Protein AF-A0A9W7IXK5-F1 (afdb_monomer)

pLDDT: mean 72.73, std 20.03, range [30.44, 93.62]

Nearest PDB structures (foldseek):
  6pvm-assembly1_A  TM=2.080E-01  e=5.755E+00  Mus musculus
  7pqh-assembly1_G  TM=2.005E-01  e=5.140E+00  Saccharomyces cerevisiae

Foldseek 3Di:
DLVVCLVCLVVLVVCVVVDVPSPPNDDPVRSVLSVLVCVLVVLVVVLVCQVVVDPDQDPVSNVVSVVSNVVSLVVQCPDPDPSSVVVSCVVVDCPVVVVVVVVVVVLVVVVCCVPPPPPPPDDDDDDDDDDDDDDDPDDPNVNVVVVVVVVPPPDDDDDQDPVSVVVVPDDDDDCVVVVVVVVVPPVVPPPPDDDDD

Mean predicted aligned err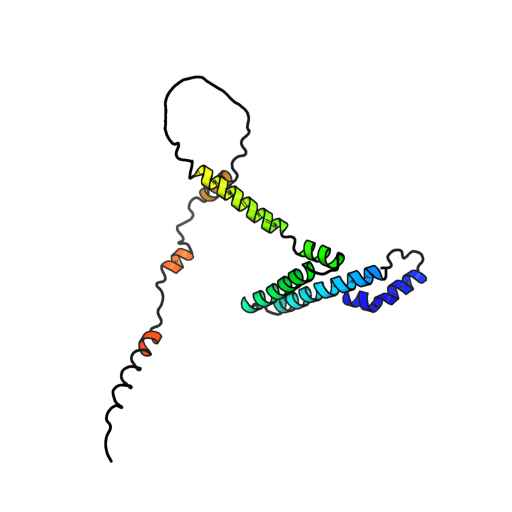or: 19.4 Å

Sequence (197 aa):
MLACSIKFKEVFSRLALEDREYVYCPSLEDWGKIEKLFEILKVFYDTTNVISGSEYPTFNLFLSEIYRIKLLLDTNSKSSDDFVKSMVTSMKERENVHKVRETLYELYDEYVNLYSPPLMEQVGECGTSANICGGGMGSTPGLLEILQAVGSEEMTENKQSEVDLYLEEGCYIPQEMKRKNKKNYEDQSKEIILPAL

Radius of gyration: 34.47 Å; Cα contacts (8 Å, |Δi|>4): 52; chains: 1; bounding box: 67×96×92 Å

Structure (mmCIF, N/CA/C/O backbone):
data_AF-A0A9W7IXK5-F1
#
_entry.id   AF-A0A9W7IXK5-F1
#
loop_
_atom_site.group_PDB
_atom_site.id
_atom_site.type_symbol
_atom_site.label_atom_id
_atom_site.label_alt_id
_atom_site.label_comp_id
_atom_site.label_asym_id
_atom_site.label_entity_id
_atom_site.label_seq_id
_atom_site.pdbx_PDB_ins_code
_atom_site.Cartn_x
_atom_site.Cartn_y
_atom_site.Cartn_z
_atom_site.occupancy
_atom_site.B_iso_or_equiv
_atom_site.auth_seq_id
_atom_site.auth_comp_id
_atom_site.auth_asym_id
_atom_site.auth_atom_id
_atom_site.pdbx_PDB_model_num
ATOM 1 N N . MET A 1 1 ? -3.002 3.017 -14.323 1.00 84.75 1 MET A N 1
ATOM 2 C CA . MET A 1 1 ? -1.797 3.665 -14.890 1.00 84.75 1 MET A CA 1
ATOM 3 C C . MET A 1 1 ? -0.553 2.801 -14.687 1.00 84.75 1 MET A C 1
ATOM 5 O O . MET A 1 1 ? -0.076 2.270 -15.678 1.00 84.75 1 MET A O 1
ATOM 9 N N . LEU A 1 2 ? -0.100 2.553 -13.447 1.00 89.12 2 LEU A N 1
ATOM 10 C CA . LEU A 1 2 ? 1.104 1.743 -13.157 1.00 89.12 2 LEU A CA 1
ATOM 11 C C . LEU A 1 2 ? 1.109 0.352 -13.817 1.00 89.12 2 LEU A C 1
ATOM 13 O O . LEU A 1 2 ? 2.090 -0.017 -14.451 1.00 89.12 2 LEU A O 1
ATOM 17 N N . ALA A 1 3 ? -0.012 -0.375 -13.763 1.00 88.81 3 ALA A N 1
ATOM 18 C CA . ALA A 1 3 ? -0.156 -1.672 -14.434 1.00 88.81 3 ALA A CA 1
ATOM 19 C C . ALA A 1 3 ? 0.135 -1.617 -15.947 1.00 88.81 3 ALA A C 1
ATOM 21 O O . ALA A 1 3 ? 0.664 -2.568 -16.514 1.00 88.81 3 ALA A O 1
ATOM 22 N N . CYS A 1 4 ? -0.227 -0.514 -16.612 1.00 89.19 4 CYS A N 1
ATOM 23 C CA . CYS A 1 4 ? 0.073 -0.313 -18.027 1.00 89.19 4 CYS A CA 1
ATOM 24 C C . CYS A 1 4 ? 1.547 0.049 -18.213 1.00 89.19 4 CYS A C 1
ATOM 26 O O . CYS A 1 4 ? 2.202 -0.537 -19.065 1.00 89.19 4 CYS A O 1
ATOM 28 N N . SER A 1 5 ? 2.083 0.951 -17.387 1.00 88.25 5 SER A N 1
ATOM 29 C CA . SER A 1 5 ? 3.494 1.351 -17.443 1.00 88.25 5 SER A CA 1
ATOM 30 C C . SER A 1 5 ? 4.444 0.156 -17.308 1.00 88.25 5 SER A C 1
ATOM 32 O O . SER A 1 5 ? 5.387 0.053 -18.083 1.00 88.25 5 SER A O 1
ATOM 34 N N . ILE A 1 6 ? 4.149 -0.793 -16.409 1.00 89.31 6 ILE A N 1
ATOM 35 C CA . ILE A 1 6 ? 4.933 -2.030 -16.237 1.00 89.31 6 ILE A CA 1
ATOM 36 C C . ILE A 1 6 ? 4.917 -2.888 -17.516 1.00 89.31 6 ILE A C 1
ATOM 38 O O . ILE A 1 6 ? 5.957 -3.399 -17.929 1.00 89.31 6 ILE A O 1
ATOM 42 N N . LYS A 1 7 ? 3.765 -3.010 -18.198 1.00 89.88 7 LYS A N 1
ATOM 43 C CA . LYS A 1 7 ? 3.654 -3.754 -19.472 1.00 89.88 7 LYS A CA 1
ATOM 44 C C . LYS A 1 7 ? 4.486 -3.134 -20.593 1.00 89.88 7 LYS A C 1
ATOM 46 O O . LYS A 1 7 ? 4.954 -3.853 -21.468 1.00 89.88 7 LYS A O 1
ATOM 51 N N . PHE A 1 8 ? 4.669 -1.818 -20.561 1.00 89.50 8 PHE A N 1
ATOM 52 C CA . PHE A 1 8 ? 5.418 -1.071 -21.569 1.00 89.50 8 PHE A CA 1
ATOM 53 C C . PHE A 1 8 ? 6.851 -0.739 -21.141 1.00 89.50 8 PHE A C 1
ATOM 55 O O . PHE A 1 8 ? 7.473 0.109 -21.772 1.00 89.50 8 PHE A O 1
ATOM 62 N N . LYS A 1 9 ? 7.415 -1.410 -20.124 1.00 89.12 9 LYS A N 1
ATOM 63 C CA . LYS A 1 9 ? 8.775 -1.122 -19.628 1.00 89.12 9 LYS A CA 1
ATOM 64 C C . LYS A 1 9 ? 9.839 -1.071 -20.733 1.00 89.12 9 LYS A C 1
ATOM 66 O O . LYS A 1 9 ? 10.679 -0.179 -20.738 1.00 89.12 9 LYS A O 1
ATOM 71 N N . GLU A 1 10 ? 9.750 -1.967 -21.718 1.00 86.00 10 GLU A N 1
ATOM 72 C CA . GLU A 1 10 ? 10.686 -2.021 -22.850 1.00 86.00 10 GLU A CA 1
ATOM 73 C C . GLU A 1 10 ? 10.577 -0.809 -23.782 1.00 86.00 10 GLU A C 1
ATOM 75 O O . GLU A 1 10 ? 11.561 -0.418 -24.407 1.00 86.00 10 GLU A O 1
ATOM 80 N N . VAL A 1 11 ? 9.394 -0.195 -23.868 1.00 89.50 11 VAL A N 1
ATOM 81 C CA . VAL A 1 11 ? 9.170 0.999 -24.691 1.00 89.50 11 VAL A CA 1
ATOM 82 C C . VAL A 1 11 ? 9.939 2.184 -24.117 1.00 89.50 11 VAL A C 1
ATOM 84 O O . VAL A 1 11 ? 10.546 2.923 -24.883 1.00 89.50 11 VAL A O 1
ATOM 87 N N . PHE A 1 12 ? 10.000 2.322 -22.789 1.00 87.50 12 PHE A N 1
ATOM 88 C CA . PHE A 1 12 ? 10.796 3.370 -22.140 1.00 87.50 12 PHE A CA 1
ATOM 89 C C . PHE A 1 12 ? 12.292 3.214 -22.436 1.00 87.50 12 PHE A C 1
ATOM 91 O O . PHE A 1 12 ? 12.969 4.200 -22.718 1.00 87.50 12 PHE A O 1
ATOM 98 N N . SER A 1 13 ? 12.800 1.978 -22.455 1.00 85.12 13 SER A N 1
ATOM 99 C CA . SER A 1 13 ? 14.198 1.710 -22.814 1.00 85.12 13 SER A CA 1
ATOM 100 C C . SER A 1 13 ? 14.495 2.011 -24.283 1.00 85.12 13 SER A C 1
ATOM 102 O O . SER A 1 13 ? 15.558 2.537 -24.592 1.00 85.12 13 SER A O 1
ATOM 104 N N . ARG A 1 14 ? 13.566 1.701 -25.197 1.00 87.06 14 ARG A N 1
ATOM 105 C CA . ARG A 1 14 ? 13.719 2.038 -26.623 1.00 87.06 14 ARG A CA 1
ATOM 106 C C . ARG A 1 14 ? 13.654 3.542 -26.861 1.00 87.06 14 ARG A C 1
ATOM 108 O O . ARG A 1 14 ? 14.469 4.062 -27.613 1.00 87.06 14 ARG A O 1
ATOM 115 N N . LEU A 1 15 ? 12.749 4.235 -26.172 1.00 87.31 15 LEU A N 1
ATOM 116 C CA . LEU A 1 15 ? 12.635 5.688 -26.242 1.00 87.31 15 LEU A CA 1
ATOM 117 C C . LEU A 1 15 ? 13.936 6.373 -25.805 1.00 87.31 15 LEU A C 1
ATOM 119 O O . LEU A 1 15 ? 14.376 7.300 -26.468 1.00 87.31 15 LEU A O 1
ATOM 123 N N . ALA A 1 16 ? 14.602 5.860 -24.767 1.00 86.06 16 ALA A N 1
ATOM 124 C CA . ALA A 1 16 ? 15.908 6.360 -24.328 1.00 86.06 16 ALA A CA 1
ATOM 125 C C . ALA A 1 16 ? 17.042 6.179 -25.351 1.00 86.06 16 ALA A C 1
ATOM 127 O O . ALA A 1 16 ? 18.058 6.863 -25.264 1.00 86.06 16 ALA A O 1
ATOM 128 N N . LEU A 1 17 ? 16.899 5.249 -26.302 1.00 84.75 17 LEU A N 1
ATOM 129 C CA . LEU A 1 17 ? 17.867 5.064 -27.386 1.00 84.75 17 LEU A CA 1
ATOM 130 C C . LEU A 1 17 ? 17.600 6.006 -28.566 1.00 84.75 17 LEU A C 1
ATOM 132 O O . LEU A 1 17 ? 18.546 6.423 -29.233 1.00 84.75 17 LEU A O 1
ATOM 136 N N . GLU A 1 18 ? 16.330 6.310 -28.842 1.00 87.94 18 GLU A N 1
ATOM 137 C CA . GLU A 1 18 ? 15.922 7.166 -29.963 1.00 87.94 18 GLU A CA 1
ATOM 138 C C . GLU A 1 18 ? 15.985 8.657 -29.616 1.00 87.94 18 GLU A C 1
ATOM 140 O O . GLU A 1 18 ? 16.435 9.462 -30.434 1.00 87.94 18 GLU A O 1
ATOM 145 N N . ASP A 1 19 ? 15.576 9.024 -28.404 1.00 88.31 19 ASP A N 1
ATOM 146 C CA . ASP A 1 19 ? 15.518 10.403 -27.942 1.00 88.31 19 ASP A CA 1
ATOM 147 C C . ASP A 1 19 ? 16.697 10.724 -27.016 1.00 88.31 19 ASP A C 1
ATOM 149 O O . ASP A 1 19 ? 16.792 10.245 -25.884 1.00 88.31 19 ASP A O 1
ATOM 153 N N . ARG A 1 20 ? 17.605 11.577 -27.502 1.00 78.94 20 ARG A N 1
ATOM 154 C CA . ARG A 1 20 ? 18.795 12.009 -26.755 1.00 78.94 20 ARG A CA 1
ATOM 155 C C . ARG A 1 20 ? 18.473 12.961 -25.601 1.00 78.94 20 ARG A C 1
ATOM 157 O O . ARG A 1 20 ? 19.335 13.150 -24.746 1.00 78.94 20 ARG A O 1
ATOM 164 N N . GLU A 1 21 ? 17.282 13.557 -25.569 1.00 88.25 21 GLU A N 1
ATOM 165 C CA . GLU A 1 21 ? 16.835 14.434 -24.479 1.00 88.25 21 GLU A CA 1
ATOM 166 C C . GLU A 1 21 ? 16.073 13.668 -23.383 1.00 88.25 21 GLU A C 1
ATOM 168 O O . GLU A 1 21 ? 15.766 14.225 -22.325 1.00 88.25 21 GLU A O 1
ATOM 173 N N . TYR A 1 22 ? 15.803 12.371 -23.574 1.00 84.00 22 TYR A N 1
ATOM 174 C CA . TYR A 1 22 ? 15.065 11.568 -22.604 1.00 84.00 22 TYR A CA 1
ATOM 175 C C . TYR A 1 22 ? 15.941 11.118 -21.420 1.00 84.00 22 TYR A C 1
ATOM 177 O O . TYR A 1 22 ? 16.548 10.049 -21.418 1.00 84.00 22 TYR A O 1
ATOM 185 N N . VAL A 1 23 ? 15.969 11.936 -20.362 1.00 81.19 23 VAL A N 1
ATOM 186 C CA . VAL A 1 23 ? 16.755 11.684 -19.133 1.00 81.19 23 VAL A CA 1
ATOM 187 C C . VAL A 1 23 ? 16.008 10.816 -18.104 1.00 81.19 23 VAL A C 1
ATOM 189 O O . VAL A 1 23 ? 16.615 10.237 -17.208 1.00 81.19 23 VAL A O 1
ATOM 192 N N . TYR A 1 24 ? 14.685 10.681 -18.222 1.00 81.56 24 TYR A N 1
ATOM 193 C CA . TYR A 1 24 ? 13.832 10.077 -17.188 1.00 81.56 24 TYR A CA 1
ATOM 194 C C . TYR A 1 24 ? 13.610 8.564 -17.343 1.00 81.56 24 TYR A C 1
ATOM 196 O O . TYR A 1 24 ? 12.590 8.049 -16.882 1.00 81.56 24 TYR A O 1
ATOM 204 N N . CYS A 1 25 ? 14.522 7.842 -18.000 1.00 84.62 25 CYS A N 1
ATOM 205 C CA . CYS A 1 25 ? 14.394 6.395 -18.167 1.00 84.62 25 CYS A CA 1
ATOM 206 C C . CYS A 1 25 ? 14.565 5.680 -16.814 1.00 84.62 25 CYS A C 1
ATOM 208 O O . CYS A 1 25 ? 15.655 5.746 -16.240 1.00 84.62 25 CYS A O 1
ATOM 210 N N . PRO A 1 26 ? 13.550 4.952 -16.310 1.00 87.12 26 PRO A N 1
ATOM 211 C CA . PRO A 1 26 ? 13.697 4.199 -15.070 1.00 87.12 26 PRO A CA 1
ATOM 212 C C . PRO A 1 26 ? 14.714 3.066 -15.244 1.00 87.12 26 PRO A C 1
ATO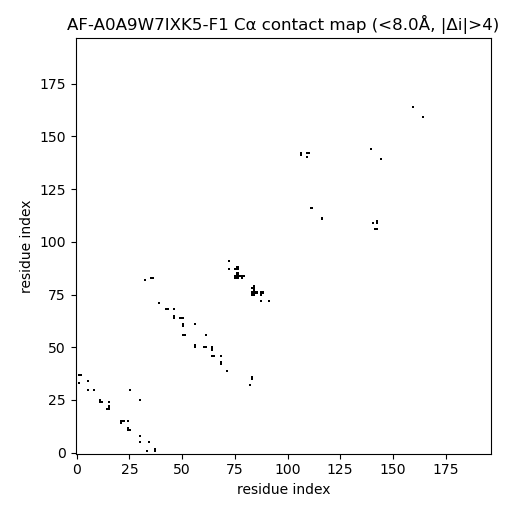M 214 O O . PRO A 1 26 ? 14.723 2.382 -16.275 1.00 87.12 26 PRO A O 1
ATOM 217 N N . SER A 1 27 ? 15.560 2.853 -14.235 1.00 88.94 27 SER A N 1
ATOM 218 C CA . SER A 1 27 ? 16.525 1.753 -14.232 1.00 88.94 27 SER A CA 1
ATOM 219 C C . SER A 1 27 ? 15.844 0.405 -13.960 1.00 88.94 27 SER A C 1
ATOM 221 O O . SER A 1 27 ? 14.698 0.342 -13.511 1.00 88.94 27 SER A O 1
ATOM 223 N N . LEU A 1 28 ? 16.553 -0.706 -14.192 1.00 87.38 28 LEU A N 1
ATOM 224 C CA . LEU A 1 28 ? 16.053 -2.044 -13.843 1.00 87.38 28 LEU A CA 1
ATOM 225 C C . LEU A 1 28 ? 15.697 -2.147 -12.346 1.00 87.38 28 LEU A C 1
ATOM 227 O O . LEU A 1 28 ? 14.711 -2.786 -11.983 1.00 87.38 28 LEU A O 1
ATOM 231 N N . GLU A 1 29 ? 16.484 -1.498 -11.484 1.00 89.56 29 GLU A N 1
ATOM 232 C CA . GLU A 1 29 ? 16.234 -1.461 -10.043 1.00 89.56 29 GLU A CA 1
ATOM 233 C C . GLU A 1 29 ? 14.948 -0.689 -9.719 1.00 89.56 29 GLU A C 1
ATOM 235 O O . GLU A 1 29 ? 14.138 -1.145 -8.909 1.00 89.56 29 GLU A O 1
ATOM 240 N N . ASP A 1 30 ? 14.717 0.438 -10.397 1.00 91.12 30 ASP A N 1
ATOM 241 C CA . ASP A 1 30 ? 13.505 1.242 -10.221 1.00 91.12 30 ASP A CA 1
ATOM 242 C C . ASP A 1 30 ? 12.260 0.488 -10.681 1.00 91.12 30 ASP A C 1
ATOM 244 O O . ASP A 1 30 ? 11.239 0.523 -9.997 1.00 91.12 30 ASP A O 1
ATOM 248 N N . TRP A 1 31 ? 12.342 -0.272 -11.777 1.00 92.56 31 TRP A N 1
ATOM 249 C CA . TRP A 1 31 ? 11.254 -1.163 -12.188 1.00 92.56 31 TRP A CA 1
ATOM 250 C C . TRP A 1 31 ? 10.943 -2.215 -11.121 1.00 92.56 31 TRP A C 1
ATOM 252 O O . TRP A 1 31 ? 9.773 -2.434 -10.815 1.00 92.56 31 TRP A O 1
ATOM 262 N N . GLY A 1 32 ? 11.966 -2.793 -10.48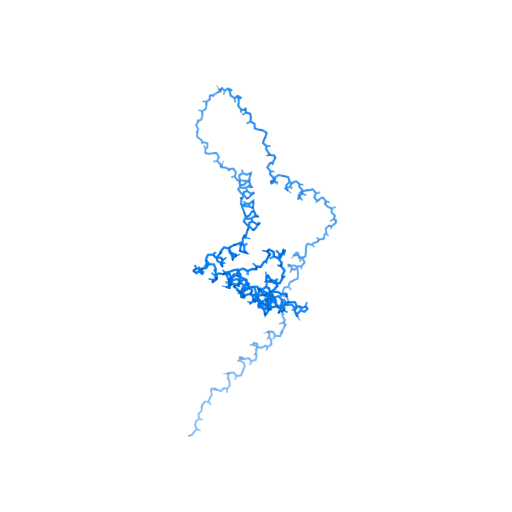5 1.00 91.31 32 GLY A N 1
ATOM 263 C CA . GLY A 1 32 ? 11.778 -3.712 -9.360 1.00 91.31 32 GLY A CA 1
ATOM 264 C C . GLY A 1 32 ? 11.101 -3.055 -8.148 1.00 91.31 32 GLY A C 1
ATOM 265 O O . GLY A 1 32 ? 10.266 -3.680 -7.491 1.00 91.31 32 GLY A O 1
ATOM 266 N N . LYS A 1 33 ? 11.409 -1.784 -7.859 1.00 92.44 33 LYS A N 1
ATOM 267 C CA . LYS A 1 33 ? 10.727 -0.990 -6.818 1.00 92.44 33 LYS A CA 1
ATOM 268 C C . LYS A 1 33 ? 9.271 -0.698 -7.197 1.00 92.44 33 LYS A C 1
ATOM 270 O O . LYS A 1 33 ? 8.377 -0.873 -6.370 1.00 92.44 33 LYS A O 1
ATOM 275 N N . ILE A 1 34 ? 9.020 -0.310 -8.449 1.00 91.88 34 ILE A N 1
ATOM 276 C CA . ILE A 1 34 ? 7.679 -0.029 -8.983 1.00 91.88 34 ILE A CA 1
ATOM 277 C C . ILE A 1 34 ? 6.794 -1.277 -8.933 1.00 91.88 34 ILE A C 1
ATOM 279 O O . ILE A 1 34 ? 5.631 -1.173 -8.550 1.00 91.88 34 ILE A O 1
ATOM 283 N N . GLU A 1 35 ? 7.322 -2.451 -9.279 1.00 92.62 35 GLU A N 1
ATOM 284 C CA . GLU A 1 35 ? 6.585 -3.717 -9.204 1.00 92.62 35 GLU A CA 1
ATOM 285 C C . GLU A 1 35 ? 6.176 -4.041 -7.758 1.00 92.62 35 GLU A C 1
ATOM 287 O O . GLU A 1 35 ? 5.010 -4.335 -7.496 1.00 92.62 35 GLU A O 1
ATOM 292 N N . LYS A 1 36 ? 7.089 -3.888 -6.791 1.00 91.94 36 LYS A N 1
ATOM 293 C CA . LYS A 1 36 ? 6.789 -4.091 -5.360 1.00 91.94 36 LYS A CA 1
ATOM 294 C C . LYS A 1 36 ? 5.748 -3.100 -4.831 1.00 91.94 36 LYS A C 1
ATOM 296 O O . LYS A 1 36 ? 4.832 -3.493 -4.108 1.00 91.94 36 LYS A O 1
ATOM 301 N N . LEU A 1 37 ? 5.859 -1.825 -5.212 1.00 92.50 37 LEU A N 1
ATOM 302 C CA . LEU A 1 37 ? 4.859 -0.798 -4.908 1.00 92.50 37 LEU A CA 1
ATOM 303 C C . LEU A 1 37 ? 3.496 -1.167 -5.506 1.00 92.50 37 LEU A C 1
ATOM 305 O O . LEU A 1 37 ? 2.470 -1.047 -4.835 1.00 92.50 37 LEU A O 1
ATOM 309 N N . PHE A 1 38 ? 3.482 -1.616 -6.761 1.00 93.62 38 PHE A N 1
ATOM 310 C CA . PHE A 1 38 ? 2.263 -1.980 -7.467 1.00 93.62 38 PHE A CA 1
ATOM 311 C C . PHE A 1 38 ? 1.529 -3.136 -6.784 1.00 93.62 38 PHE A C 1
ATOM 313 O O . PHE A 1 38 ? 0.318 -3.038 -6.601 1.00 93.62 38 PHE A O 1
ATOM 320 N N . GLU A 1 39 ? 2.237 -4.180 -6.348 1.00 92.06 39 GLU A N 1
ATOM 3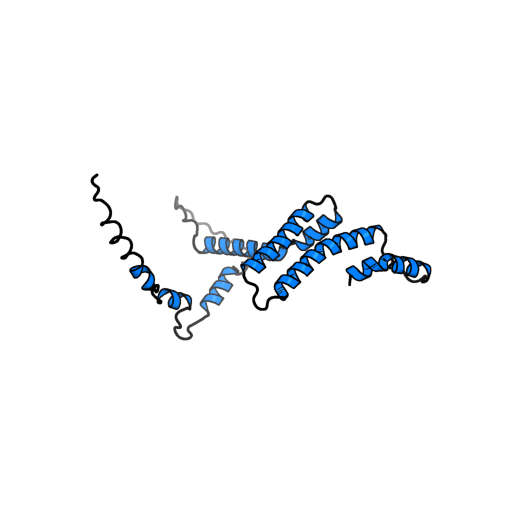21 C CA . GLU A 1 39 ? 1.628 -5.301 -5.619 1.00 92.06 39 GLU A CA 1
ATOM 322 C C . GLU A 1 39 ? 0.951 -4.852 -4.318 1.00 92.06 39 GLU A C 1
ATOM 324 O O . GLU A 1 39 ? -0.170 -5.265 -4.022 1.00 92.06 39 GLU A O 1
ATOM 329 N N . ILE A 1 40 ? 1.579 -3.942 -3.567 1.00 92.31 40 ILE A N 1
ATOM 330 C CA . ILE A 1 40 ? 0.980 -3.399 -2.343 1.00 92.31 40 ILE A CA 1
ATOM 331 C C . ILE A 1 40 ? -0.253 -2.553 -2.678 1.00 92.31 40 ILE A C 1
ATOM 333 O O . ILE A 1 40 ? -1.327 -2.795 -2.127 1.00 92.31 40 ILE A O 1
ATOM 337 N N . LEU A 1 41 ? -0.138 -1.610 -3.620 1.00 92.75 41 LEU A N 1
ATOM 338 C CA . LEU A 1 41 ? -1.247 -0.739 -4.032 1.00 92.75 41 LEU A CA 1
ATOM 339 C C . LEU A 1 41 ? -2.431 -1.505 -4.625 1.00 92.75 41 LEU A C 1
ATOM 341 O O . LEU A 1 41 ? -3.575 -1.082 -4.468 1.00 92.75 41 LEU A O 1
ATOM 345 N N . LYS A 1 42 ? -2.179 -2.634 -5.287 1.00 93.12 42 LYS A N 1
ATOM 346 C CA . LYS A 1 42 ? -3.229 -3.485 -5.846 1.00 93.12 42 LYS A CA 1
ATOM 347 C C . LYS A 1 42 ? -4.185 -3.981 -4.764 1.00 93.12 42 LYS A C 1
ATOM 349 O O . LYS A 1 42 ? -5.393 -3.930 -4.958 1.00 93.12 42 LYS A O 1
ATOM 354 N N . VAL A 1 43 ? -3.671 -4.360 -3.594 1.00 92.50 43 VAL A N 1
ATOM 355 C CA . VAL A 1 43 ? -4.513 -4.790 -2.466 1.00 92.50 43 VAL A CA 1
ATOM 356 C C . VAL A 1 43 ? -5.394 -3.644 -1.962 1.00 92.50 43 VAL A C 1
ATOM 358 O O . VAL A 1 43 ? -6.579 -3.854 -1.707 1.00 92.50 43 VAL A O 1
ATOM 361 N N . PHE A 1 44 ? -4.858 -2.423 -1.873 1.00 91.56 44 PHE A N 1
ATOM 362 C CA . PHE A 1 44 ? -5.657 -1.245 -1.518 1.00 91.56 44 PHE A CA 1
ATOM 363 C C . PHE A 1 44 ? -6.759 -0.974 -2.539 1.00 91.56 44 PHE A C 1
ATOM 365 O O . PHE A 1 44 ? -7.900 -0.724 -2.155 1.00 91.56 44 PHE A O 1
ATOM 372 N N . TYR A 1 45 ? -6.428 -1.034 -3.828 1.00 93.31 45 TYR A N 1
ATOM 373 C CA . TYR A 1 45 ? -7.380 -0.827 -4.914 1.00 93.31 45 TYR A CA 1
ATOM 374 C C . TYR A 1 45 ? -8.509 -1.862 -4.886 1.00 93.31 45 TYR A C 1
ATOM 376 O O . TYR A 1 45 ? -9.680 -1.489 -4.901 1.00 93.31 45 TYR A O 1
ATOM 384 N N . ASP A 1 46 ? -8.168 -3.144 -4.760 1.00 92.62 46 ASP A N 1
ATOM 385 C CA . ASP A 1 46 ? -9.141 -4.234 -4.683 1.00 92.62 46 ASP A CA 1
ATOM 386 C C . ASP A 1 46 ? -10.075 -4.058 -3.479 1.00 92.62 46 ASP A C 1
ATOM 388 O O . ASP A 1 46 ? -11.291 -4.137 -3.624 1.00 92.62 46 ASP A O 1
ATOM 392 N N . THR A 1 47 ? -9.528 -3.742 -2.301 1.00 91.00 47 THR A N 1
ATOM 393 C CA . THR A 1 47 ? -10.344 -3.479 -1.106 1.00 91.00 47 THR A CA 1
ATOM 394 C C . THR A 1 47 ? -11.233 -2.252 -1.293 1.00 91.00 47 THR A C 1
ATOM 396 O O . THR A 1 47 ? -12.412 -2.278 -0.947 1.00 91.00 47 THR A O 1
ATOM 399 N N . THR A 1 48 ? -10.697 -1.181 -1.877 1.00 91.12 48 THR A N 1
ATOM 400 C CA . THR A 1 48 ? -11.463 0.046 -2.111 1.00 91.12 48 THR A CA 1
A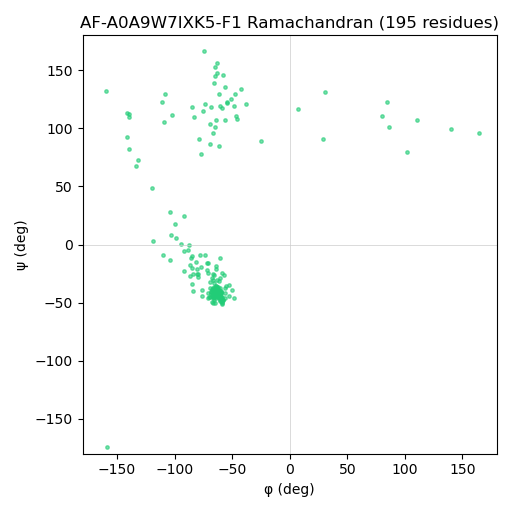TOM 401 C C . THR A 1 48 ? -12.625 -0.220 -3.056 1.00 91.12 48 THR A C 1
ATOM 403 O O . THR A 1 48 ? -13.719 0.249 -2.783 1.00 91.12 48 THR A O 1
ATOM 406 N N . ASN A 1 49 ? -12.421 -1.014 -4.110 1.00 91.25 49 ASN A N 1
ATOM 407 C CA . ASN A 1 49 ? -13.482 -1.425 -5.029 1.00 91.25 49 ASN A CA 1
ATOM 408 C C . ASN A 1 49 ? -14.555 -2.285 -4.355 1.00 91.25 49 ASN A C 1
ATOM 410 O O . ASN A 1 49 ? -15.732 -2.150 -4.676 1.00 91.25 49 ASN A O 1
ATOM 414 N N . VAL A 1 50 ? -14.172 -3.167 -3.426 1.00 89.44 50 VAL A N 1
ATOM 415 C CA . VAL A 1 50 ? -15.136 -3.961 -2.646 1.00 89.44 50 VAL A CA 1
ATOM 416 C C . VAL A 1 50 ? -15.985 -3.052 -1.758 1.00 89.44 50 VAL A C 1
ATOM 418 O O . VAL A 1 50 ? -17.202 -3.211 -1.702 1.00 89.44 50 VAL A O 1
ATOM 421 N N . ILE A 1 51 ? -15.360 -2.078 -1.093 1.00 87.50 51 ILE A N 1
ATOM 422 C CA . ILE A 1 51 ? -16.061 -1.126 -0.226 1.00 87.50 51 ILE A CA 1
ATOM 423 C C . ILE A 1 51 ? -16.940 -0.180 -1.058 1.00 87.50 51 ILE A C 1
ATOM 425 O O . ILE A 1 51 ? -18.092 0.041 -0.705 1.00 87.50 51 ILE A O 1
ATOM 429 N N . SER A 1 52 ? -16.428 0.357 -2.167 1.00 87.44 52 SER A N 1
ATOM 430 C CA . SER A 1 52 ? -17.137 1.322 -3.018 1.00 87.44 52 SER A CA 1
ATOM 431 C C . SER A 1 52 ? -18.199 0.691 -3.918 1.00 87.44 52 SER A C 1
ATOM 433 O O . SER A 1 52 ? -19.090 1.390 -4.391 1.00 87.44 52 SER A O 1
ATOM 435 N N . GLY A 1 53 ? -18.128 -0.622 -4.147 1.00 85.81 53 GLY A N 1
ATOM 436 C CA . GLY A 1 53 ? -19.132 -1.377 -4.893 1.00 85.81 53 GLY A CA 1
ATOM 437 C C . GLY A 1 53 ? -20.436 -1.609 -4.126 1.00 85.81 53 GLY A C 1
ATOM 438 O O . GLY A 1 53 ? -21.399 -2.090 -4.719 1.00 85.81 53 GLY A O 1
ATOM 439 N N . SER A 1 54 ? -20.483 -1.280 -2.831 1.00 78.62 54 SER A N 1
ATOM 440 C CA . SER A 1 54 ? -21.699 -1.344 -2.024 1.00 78.62 54 SER A CA 1
ATOM 441 C C . SER A 1 54 ? -22.203 0.058 -1.698 1.00 78.62 54 SER A C 1
ATOM 443 O O . SER A 1 54 ? -21.464 0.882 -1.168 1.00 78.62 54 SER A O 1
ATOM 445 N N . GLU A 1 55 ? -23.488 0.304 -1.949 1.00 77.31 55 GLU A N 1
ATOM 446 C CA . GLU A 1 55 ? -24.172 1.529 -1.512 1.00 77.31 55 GLU A CA 1
ATOM 447 C C . GLU A 1 55 ? -24.280 1.595 0.025 1.00 77.31 55 GLU A C 1
ATOM 449 O O . GLU A 1 55 ? -24.287 2.674 0.611 1.00 77.31 55 GLU A O 1
ATOM 454 N N . TYR A 1 56 ? -24.269 0.426 0.683 1.00 73.12 56 TYR A N 1
ATOM 455 C CA . TYR A 1 56 ? -24.283 0.270 2.138 1.00 73.12 56 TYR A CA 1
ATOM 456 C C . TYR A 1 56 ? -23.343 -0.869 2.558 1.00 73.12 56 TYR A C 1
ATOM 458 O O . TYR A 1 56 ? -23.778 -2.013 2.742 1.00 73.12 56 TYR A O 1
ATOM 466 N N . PRO A 1 57 ? -22.026 -0.626 2.681 1.00 71.19 57 PRO A N 1
ATOM 467 C CA . PRO A 1 57 ? -21.106 -1.628 3.201 1.00 71.19 57 PRO A CA 1
ATOM 468 C C . PRO A 1 57 ? -21.550 -2.009 4.615 1.00 71.19 57 PRO A C 1
ATOM 470 O O . PRO A 1 57 ? -21.581 -1.171 5.515 1.00 71.19 57 PRO A O 1
ATOM 473 N N . THR A 1 58 ? -21.917 -3.272 4.832 1.00 80.88 58 THR A N 1
ATOM 474 C CA . THR A 1 58 ? -22.177 -3.732 6.200 1.00 80.88 58 THR A CA 1
ATOM 475 C C . THR A 1 58 ? -20.875 -3.668 6.992 1.00 80.88 58 THR A C 1
ATOM 477 O O . THR A 1 58 ? -19.794 -3.922 6.454 1.00 80.88 58 THR A O 1
ATOM 480 N N . PHE A 1 59 ? -20.958 -3.349 8.283 1.00 84.94 59 PHE A N 1
ATOM 481 C CA . PHE A 1 59 ? -19.780 -3.245 9.148 1.00 84.94 59 PHE A CA 1
ATOM 482 C C . PHE A 1 59 ? -18.892 -4.503 9.090 1.00 84.94 59 PHE A C 1
ATOM 484 O O . PHE A 1 59 ? -17.669 -4.400 9.073 1.00 84.94 59 PHE A O 1
ATOM 491 N N . ASN A 1 60 ? -19.505 -5.683 8.944 1.00 85.00 60 ASN A N 1
ATOM 492 C CA . ASN A 1 60 ? -18.807 -6.959 8.772 1.00 85.00 60 ASN A CA 1
ATOM 493 C C . ASN A 1 60 ? -17.897 -6.987 7.529 1.00 85.00 60 ASN A C 1
ATOM 495 O O . ASN A 1 60 ? -16.774 -7.477 7.621 1.00 85.00 60 ASN A O 1
ATOM 499 N N . LEU A 1 61 ? -18.356 -6.440 6.396 1.00 86.12 61 LEU A N 1
ATOM 500 C CA . LEU A 1 61 ? -17.572 -6.336 5.160 1.00 86.12 61 LEU A CA 1
ATOM 501 C C . LEU A 1 61 ? -16.436 -5.318 5.309 1.00 86.12 61 LEU A C 1
ATOM 503 O O . LEU A 1 61 ? -15.295 -5.582 4.936 1.00 86.12 61 LEU A O 1
ATOM 507 N N . PHE A 1 62 ? -16.742 -4.152 5.880 1.00 86.62 62 PHE A N 1
ATOM 508 C CA . PHE A 1 62 ? -15.749 -3.099 6.065 1.00 86.62 62 PHE A CA 1
ATOM 509 C C . PHE A 1 62 ? -14.611 -3.562 6.982 1.00 86.62 62 PHE A C 1
ATOM 511 O O . PHE A 1 62 ? -13.437 -3.395 6.656 1.00 86.62 62 PHE A O 1
ATOM 518 N N . LEU A 1 63 ? -14.945 -4.208 8.103 1.00 88.44 63 LEU A N 1
ATOM 519 C CA . LEU A 1 63 ? -13.950 -4.728 9.034 1.00 88.44 63 LEU A CA 1
ATOM 520 C C . LEU A 1 63 ? -13.041 -5.779 8.397 1.00 88.44 63 LEU A C 1
ATOM 522 O O . LEU A 1 63 ? -11.826 -5.705 8.591 1.00 88.44 63 LEU A O 1
ATOM 526 N N . SER A 1 64 ? -13.590 -6.742 7.646 1.00 89.88 64 SER A N 1
ATOM 527 C CA . SER A 1 64 ? -12.770 -7.776 7.001 1.00 89.88 64 SER A CA 1
ATOM 528 C C . SER A 1 64 ? -11.791 -7.175 5.994 1.00 89.88 64 SER A C 1
ATOM 530 O O . SER A 1 64 ? -10.621 -7.556 5.954 1.00 89.88 64 SER A O 1
ATOM 532 N N . GLU A 1 65 ? -12.246 -6.184 5.231 1.00 91.50 65 GLU A N 1
ATOM 533 C CA . GLU A 1 65 ? -11.447 -5.507 4.216 1.00 91.50 65 GLU A CA 1
ATOM 534 C C . GLU A 1 65 ? -10.349 -4.610 4.808 1.00 91.50 65 GLU A C 1
ATOM 536 O O . GLU A 1 65 ? -9.182 -4.691 4.414 1.00 91.50 65 GLU A O 1
ATOM 541 N N . ILE A 1 66 ? -10.671 -3.801 5.820 1.00 89.88 66 ILE A N 1
ATOM 542 C CA . ILE A 1 66 ? -9.669 -2.987 6.521 1.00 89.88 66 ILE A CA 1
ATOM 543 C C . ILE A 1 66 ? -8.655 -3.875 7.245 1.00 89.88 66 ILE A C 1
ATOM 545 O O . ILE A 1 66 ? -7.456 -3.577 7.252 1.00 89.88 66 ILE A O 1
ATOM 549 N N . TYR A 1 67 ? -9.098 -4.996 7.818 1.00 90.62 67 TYR A N 1
ATOM 550 C CA . TYR A 1 67 ? -8.190 -5.956 8.434 1.00 90.62 67 TYR A CA 1
ATOM 551 C C . TYR A 1 67 ? -7.228 -6.571 7.411 1.00 90.62 67 TYR A C 1
ATOM 553 O O . TYR A 1 67 ? -6.048 -6.744 7.720 1.00 90.62 67 TYR A O 1
ATOM 561 N N . ARG A 1 68 ? -7.682 -6.831 6.178 1.00 92.75 68 ARG A N 1
ATOM 562 C CA . ARG A 1 68 ? -6.826 -7.302 5.077 1.00 92.75 68 ARG A CA 1
ATOM 563 C C . ARG A 1 68 ? -5.696 -6.318 4.777 1.00 92.75 68 ARG A C 1
ATOM 565 O O . ARG A 1 68 ? -4.535 -6.723 4.723 1.00 92.75 68 ARG A O 1
ATOM 572 N N . ILE A 1 69 ? -6.013 -5.027 4.658 1.00 92.25 69 ILE A N 1
ATOM 573 C CA . ILE A 1 69 ? -5.014 -3.961 4.470 1.00 92.25 69 ILE A CA 1
ATOM 574 C C . ILE A 1 69 ? -4.053 -3.902 5.661 1.00 92.25 69 ILE A C 1
ATOM 576 O O . ILE A 1 69 ? -2.834 -3.854 5.488 1.00 92.25 69 ILE A O 1
ATOM 580 N N . LYS A 1 70 ? -4.587 -3.938 6.885 1.00 91.62 70 LYS A N 1
ATOM 581 C CA . LYS A 1 70 ? -3.774 -3.916 8.104 1.00 91.62 70 LYS A CA 1
ATOM 582 C C . LYS A 1 70 ? -2.779 -5.081 8.128 1.00 91.62 70 LYS A C 1
ATOM 584 O O . LYS A 1 70 ? -1.592 -4.860 8.356 1.00 91.62 70 LYS A O 1
ATOM 589 N N . LEU A 1 71 ? -3.240 -6.300 7.843 1.00 91.75 71 LEU A N 1
ATOM 590 C CA . LEU A 1 71 ? -2.405 -7.500 7.811 1.00 91.75 71 LEU A CA 1
ATOM 591 C C . LEU A 1 71 ? -1.318 -7.410 6.733 1.00 91.75 71 LEU A C 1
ATOM 593 O O . LEU A 1 71 ? -0.171 -7.786 6.984 1.00 91.75 71 LEU A O 1
ATOM 597 N N . LEU A 1 72 ? -1.653 -6.873 5.556 1.00 93.12 72 LEU A N 1
ATOM 598 C CA . LEU A 1 72 ? -0.692 -6.625 4.484 1.00 93.12 72 LEU A CA 1
ATOM 599 C C . LEU A 1 72 ? 0.427 -5.685 4.949 1.00 93.12 72 LEU A C 1
ATOM 601 O O . LEU A 1 72 ? 1.605 -6.004 4.784 1.00 93.12 72 LEU A O 1
ATOM 605 N N . LEU A 1 73 ? 0.078 -4.546 5.550 1.00 91.50 73 LEU A N 1
ATOM 606 C CA . LEU A 1 73 ? 1.057 -3.574 6.043 1.00 91.50 73 LEU A CA 1
ATOM 607 C C . LEU A 1 73 ? 1.876 -4.131 7.218 1.00 91.50 73 LEU A C 1
ATOM 609 O O . LEU A 1 73 ? 3.073 -3.878 7.322 1.00 91.50 73 LEU A O 1
ATOM 613 N N . ASP A 1 74 ? 1.268 -4.910 8.111 1.00 91.12 74 ASP A N 1
ATOM 614 C CA . ASP A 1 74 ? 1.975 -5.589 9.205 1.00 91.12 74 ASP A CA 1
ATOM 615 C C . ASP A 1 74 ? 2.992 -6.607 8.680 1.00 91.12 74 ASP A C 1
ATOM 617 O O . ASP A 1 74 ? 4.135 -6.635 9.142 1.00 91.12 74 ASP A O 1
ATOM 621 N N . THR A 1 75 ? 2.619 -7.378 7.663 1.00 91.50 75 THR A N 1
ATOM 622 C CA . THR A 1 75 ? 3.501 -8.371 7.040 1.00 91.50 75 THR A CA 1
ATOM 623 C C . THR A 1 75 ? 4.660 -7.698 6.307 1.00 91.50 75 THR A C 1
ATOM 625 O O . THR A 1 75 ? 5.821 -8.021 6.551 1.00 91.50 75 THR A O 1
ATOM 628 N N . ASN A 1 76 ? 4.373 -6.700 5.468 1.00 90.12 76 ASN A N 1
ATOM 629 C CA . ASN A 1 76 ? 5.401 -6.020 4.681 1.00 90.12 76 ASN A CA 1
ATOM 630 C C . ASN A 1 76 ? 6.318 -5.121 5.528 1.00 90.12 76 ASN A C 1
ATOM 632 O O . ASN A 1 76 ? 7.482 -4.940 5.174 1.00 90.12 76 ASN A O 1
ATOM 636 N N . SER A 1 77 ? 5.858 -4.639 6.690 1.00 88.31 77 SER A N 1
ATOM 637 C CA . SER A 1 77 ? 6.725 -3.923 7.641 1.00 88.31 77 SER A CA 1
ATOM 638 C C . SER A 1 77 ? 7.845 -4.791 8.230 1.00 88.31 77 SER A C 1
ATOM 640 O O . SER A 1 77 ? 8.831 -4.262 8.729 1.00 88.31 77 SER A O 1
ATOM 642 N N . LYS A 1 78 ? 7.719 -6.121 8.143 1.00 88.94 78 LYS A N 1
ATOM 643 C CA . LYS A 1 78 ? 8.738 -7.094 8.567 1.00 88.94 78 LYS A CA 1
ATOM 644 C C . LYS A 1 78 ? 9.514 -7.689 7.387 1.00 88.94 78 LYS A C 1
ATOM 646 O O . LYS A 1 78 ? 10.251 -8.655 7.574 1.00 88.94 78 LYS A O 1
ATOM 651 N N . SER A 1 79 ? 9.319 -7.170 6.174 1.00 88.44 79 SER A N 1
ATOM 652 C CA . SER A 1 79 ? 10.010 -7.675 4.986 1.00 88.44 79 SER A CA 1
ATOM 653 C C . SER A 1 79 ? 11.522 -7.438 5.082 1.00 88.44 79 SER A C 1
ATOM 655 O O . SER A 1 79 ? 11.984 -6.514 5.745 1.00 88.44 79 SER A O 1
ATOM 657 N N . SER A 1 80 ? 12.325 -8.277 4.426 1.00 89.88 80 SER A N 1
ATOM 658 C CA . SER A 1 80 ? 13.781 -8.083 4.359 1.00 89.88 80 SER A CA 1
ATOM 659 C C . SER A 1 80 ? 14.184 -6.899 3.474 1.00 89.88 80 SER A C 1
ATOM 661 O O . SER A 1 80 ? 15.319 -6.445 3.541 1.00 89.88 80 SER A O 1
ATOM 663 N N . ASP A 1 81 ? 13.265 -6.410 2.645 1.00 91.31 81 ASP A N 1
ATOM 664 C CA . ASP A 1 81 ? 13.495 -5.356 1.668 1.00 91.31 81 ASP A CA 1
ATOM 665 C C . ASP A 1 81 ? 13.355 -3.965 2.304 1.00 91.31 81 ASP A C 1
ATOM 667 O O . ASP A 1 81 ? 12.288 -3.593 2.798 1.00 91.31 81 ASP A O 1
ATOM 671 N N . ASP A 1 82 ? 14.439 -3.189 2.293 1.00 92.44 82 ASP A N 1
ATOM 672 C CA . ASP A 1 82 ? 14.481 -1.846 2.880 1.00 92.44 82 ASP A CA 1
ATOM 673 C C . ASP A 1 82 ? 13.545 -0.852 2.188 1.00 92.44 82 ASP A C 1
ATOM 675 O O . ASP A 1 82 ? 12.922 -0.032 2.866 1.00 92.44 82 ASP A O 1
ATOM 679 N N . PHE A 1 83 ? 13.375 -0.956 0.868 1.00 92.62 83 PHE A N 1
ATOM 680 C CA . PHE A 1 83 ? 12.452 -0.103 0.125 1.00 92.62 83 PHE A CA 1
ATOM 681 C C . PHE A 1 83 ? 11.005 -0.391 0.535 1.00 92.62 83 PHE A C 1
ATOM 683 O O . PHE A 1 83 ? 10.261 0.533 0.869 1.00 92.62 83 PHE A O 1
ATOM 690 N N . VAL A 1 84 ? 10.616 -1.671 0.584 1.00 92.50 84 VAL A N 1
ATOM 691 C CA . VAL A 1 84 ? 9.261 -2.062 1.008 1.00 92.50 84 VAL A CA 1
ATOM 692 C C . VAL A 1 84 ? 9.004 -1.664 2.460 1.00 92.50 84 VAL A C 1
ATOM 694 O O . VAL A 1 84 ? 7.952 -1.094 2.756 1.00 92.50 84 VAL A O 1
ATOM 697 N N . LYS A 1 85 ? 9.962 -1.904 3.364 1.00 92.19 85 LYS A N 1
ATOM 698 C CA . LYS A 1 85 ? 9.855 -1.488 4.769 1.00 92.19 85 LYS A CA 1
ATOM 699 C C . LYS A 1 85 ? 9.670 0.018 4.909 1.00 92.19 85 LYS A C 1
ATOM 701 O O . LYS A 1 85 ? 8.761 0.438 5.623 1.00 92.19 85 LYS A O 1
ATOM 706 N N . SER A 1 86 ? 10.506 0.819 4.247 1.00 91.50 86 SER A N 1
ATOM 707 C CA . SER A 1 86 ? 10.428 2.283 4.301 1.00 91.50 86 SER A CA 1
ATOM 708 C C . SER A 1 86 ? 9.066 2.772 3.811 1.00 91.50 86 SER A C 1
ATOM 710 O O . SER A 1 86 ? 8.359 3.459 4.546 1.00 91.50 86 SER A O 1
ATOM 712 N N . MET A 1 87 ? 8.641 2.307 2.637 1.00 91.81 87 MET A N 1
ATOM 713 C CA . MET A 1 87 ? 7.360 2.670 2.038 1.00 91.81 87 MET A CA 1
ATOM 714 C C . MET A 1 87 ? 6.169 2.327 2.941 1.00 91.81 87 MET A C 1
ATOM 716 O O . MET A 1 87 ? 5.291 3.157 3.174 1.00 91.81 87 MET A O 1
ATOM 720 N N . VAL A 1 88 ? 6.141 1.110 3.485 1.00 91.12 88 VAL A N 1
ATOM 721 C CA . VAL A 1 88 ? 5.055 0.647 4.358 1.00 91.12 88 VAL A CA 1
ATOM 722 C C . VAL A 1 88 ? 5.056 1.364 5.703 1.00 91.12 88 VAL A C 1
ATOM 724 O O . VAL A 1 88 ? 3.990 1.593 6.270 1.00 91.12 88 VAL A O 1
ATOM 727 N N . THR A 1 89 ? 6.228 1.743 6.210 1.00 88.31 89 THR A N 1
ATOM 728 C CA . THR A 1 89 ? 6.345 2.525 7.447 1.00 88.31 89 THR A CA 1
ATOM 729 C C . THR A 1 89 ? 5.757 3.919 7.257 1.00 88.31 89 THR A C 1
ATOM 731 O O . THR A 1 89 ? 4.933 4.325 8.071 1.00 88.31 89 THR A O 1
ATOM 734 N N . SER A 1 90 ? 6.069 4.594 6.146 1.00 86.12 90 SER A N 1
ATOM 735 C CA . SER A 1 90 ? 5.452 5.881 5.797 1.00 86.12 90 SER A CA 1
ATOM 736 C C . SER A 1 90 ? 3.937 5.763 5.607 1.00 86.12 90 SER A C 1
ATOM 738 O O . SER A 1 90 ? 3.184 6.602 6.083 1.00 86.12 90 SER A O 1
ATOM 740 N N . MET A 1 91 ? 3.449 4.680 4.989 1.00 85.56 91 MET A N 1
ATOM 741 C CA . MET A 1 91 ? 2.002 4.428 4.864 1.00 85.56 91 MET A CA 1
ATOM 742 C C . MET A 1 91 ? 1.306 4.162 6.208 1.00 85.56 91 MET A C 1
ATOM 744 O O . MET A 1 91 ? 0.100 4.362 6.337 1.00 85.56 91 MET A O 1
ATOM 748 N N . LYS A 1 92 ? 2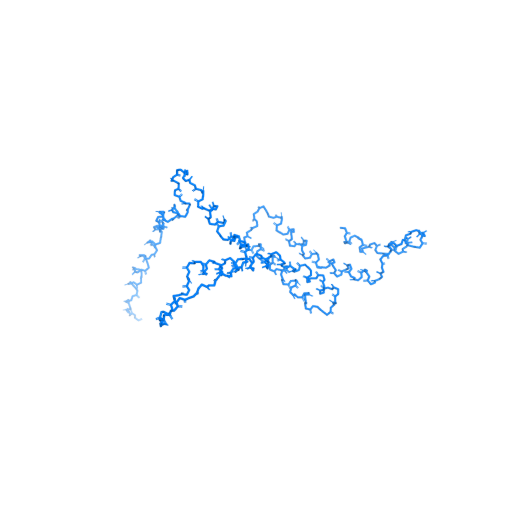.048 3.668 7.202 1.00 83.44 92 LYS A N 1
ATOM 749 C CA . LYS A 1 92 ? 1.555 3.389 8.554 1.00 83.44 92 LYS A CA 1
ATOM 750 C C . LYS A 1 92 ? 1.661 4.580 9.491 1.00 83.44 92 LYS A C 1
ATOM 752 O O . LYS A 1 92 ? 1.240 4.446 10.639 1.00 83.44 92 LYS A O 1
ATOM 757 N N . GLU A 1 93 ? 2.251 5.686 9.062 1.00 75.19 93 GLU A N 1
ATOM 758 C CA . GLU A 1 93 ? 2.549 6.802 9.941 1.00 75.19 93 GLU A CA 1
ATOM 759 C C . GLU A 1 93 ? 1.260 7.365 10.557 1.00 75.19 93 GLU A C 1
ATOM 761 O O . GLU A 1 93 ? 0.318 7.770 9.879 1.00 75.19 93 GLU A O 1
ATOM 766 N N . ARG A 1 94 ? 1.192 7.307 11.889 1.00 71.69 94 ARG A N 1
ATOM 767 C CA . ARG A 1 94 ? 0.012 7.652 12.697 1.00 71.69 94 ARG A CA 1
ATOM 768 C C . ARG A 1 94 ? 0.173 9.001 13.375 1.00 71.69 94 ARG A C 1
ATOM 770 O O . ARG A 1 94 ? -0.391 9.201 14.446 1.00 71.69 94 ARG A O 1
ATOM 777 N N . GLU A 1 95 ? 0.948 9.902 12.783 1.00 72.31 95 GLU A N 1
ATOM 778 C CA . GLU A 1 95 ? 1.357 11.157 13.416 1.00 72.31 95 GLU A CA 1
ATOM 779 C C . GLU A 1 95 ? 0.162 11.901 14.033 1.00 72.31 95 GLU A C 1
ATOM 781 O O . GLU A 1 95 ? 0.189 12.249 15.210 1.00 72.31 95 GLU A O 1
ATOM 786 N N . ASN A 1 96 ? -0.947 12.022 13.299 1.00 75.06 96 ASN A N 1
ATOM 787 C CA . ASN A 1 96 ? -2.154 12.686 13.797 1.00 75.06 96 ASN A CA 1
ATOM 788 C C . ASN A 1 96 ? -2.856 11.910 14.921 1.00 75.06 96 ASN A C 1
ATOM 790 O O . ASN A 1 96 ? -3.283 12.509 15.901 1.00 75.06 96 ASN A O 1
ATOM 794 N N . VAL A 1 97 ? -2.944 10.579 14.825 1.00 81.00 97 VAL A N 1
ATOM 795 C CA . VAL A 1 97 ? -3.548 9.741 15.881 1.00 81.00 97 VAL A CA 1
ATOM 796 C C . VAL A 1 97 ? -2.717 9.812 17.161 1.00 81.00 97 VAL A C 1
ATOM 798 O O . VAL A 1 97 ? -3.271 9.854 18.254 1.00 81.00 97 VAL A O 1
ATOM 801 N N . HIS A 1 98 ? -1.390 9.845 17.028 1.00 82.00 98 HIS A N 1
ATOM 802 C CA . HIS A 1 98 ? -0.481 10.025 18.149 1.00 82.00 98 HIS A CA 1
ATOM 803 C C . HIS A 1 98 ? -0.669 11.408 18.773 1.00 82.00 98 HIS A C 1
ATOM 805 O O . HIS A 1 98 ? -0.906 11.489 19.968 1.00 82.00 98 HIS A O 1
ATOM 811 N N . LYS A 1 99 ? -0.656 12.483 17.975 1.00 84.75 99 LYS A N 1
ATOM 812 C CA . LYS A 1 99 ? -0.873 13.858 18.457 1.00 84.75 99 LYS A CA 1
ATOM 813 C C . LYS A 1 99 ? -2.195 14.011 19.209 1.00 84.75 99 LYS A C 1
ATOM 815 O O . LYS A 1 99 ? -2.206 14.557 20.305 1.00 84.75 99 LYS A O 1
ATOM 820 N N . VAL A 1 100 ? -3.292 13.482 18.664 1.00 85.31 100 VAL A N 1
ATOM 821 C CA . VAL A 1 100 ? -4.603 13.502 19.337 1.00 85.31 100 VAL A CA 1
ATOM 822 C C . VAL A 1 100 ? -4.553 12.735 20.658 1.00 85.31 100 VAL A C 1
ATOM 824 O O . VAL A 1 100 ? -5.066 13.206 21.664 1.00 85.31 100 VAL A O 1
ATOM 827 N N . ARG A 1 101 ? -3.915 11.561 20.682 1.00 89.81 101 ARG A N 1
ATOM 828 C CA . ARG A 1 101 ? -3.801 10.769 21.908 1.00 89.81 101 ARG A CA 1
ATOM 829 C C . ARG A 1 101 ? -2.967 11.473 22.983 1.00 89.81 101 ARG A C 1
ATOM 831 O O . ARG A 1 101 ? -3.394 11.500 24.128 1.00 89.81 101 ARG A O 1
ATOM 838 N N . GLU A 1 102 ? -1.808 12.025 22.629 1.00 89.06 102 GLU A N 1
ATOM 839 C CA . GLU A 1 102 ? -0.940 12.710 23.597 1.00 89.06 102 GLU A CA 1
ATOM 840 C C . GLU A 1 102 ? -1.597 13.984 24.133 1.00 89.06 102 GLU A C 1
ATOM 842 O O . GLU A 1 102 ? -1.656 14.161 25.341 1.00 89.06 102 GLU A O 1
ATOM 847 N N . THR A 1 103 ? -2.194 14.809 23.266 1.00 89.94 103 THR A N 1
ATOM 848 C CA . THR A 1 103 ? -2.923 16.016 23.703 1.00 89.94 103 THR A CA 1
ATOM 849 C C . THR A 1 103 ? -4.101 15.689 24.623 1.00 89.94 103 THR A C 1
ATOM 851 O O . THR A 1 103 ? -4.333 16.404 25.590 1.00 89.94 103 THR A O 1
ATOM 854 N N . LEU A 1 104 ? -4.826 14.588 24.381 1.00 91.75 104 LEU A N 1
ATOM 855 C CA . LEU A 1 104 ? -5.881 14.125 25.291 1.00 91.75 104 LEU A CA 1
ATOM 856 C C . LEU A 1 104 ? -5.336 13.725 26.667 1.00 91.75 104 LEU A C 1
ATOM 858 O O . LEU A 1 104 ? -5.980 14.016 27.672 1.00 91.75 104 LEU A O 1
ATOM 862 N N . TYR A 1 105 ? -4.176 13.065 26.721 1.00 91.50 105 TYR A N 1
ATOM 863 C CA . TYR A 1 105 ? -3.540 12.728 27.995 1.00 91.50 105 TYR A CA 1
ATOM 864 C C . TYR A 1 105 ? -3.034 13.972 28.727 1.00 91.50 105 TYR A C 1
ATOM 866 O O . TYR A 1 105 ? -3.295 14.104 29.917 1.00 91.50 105 TYR A O 1
ATOM 874 N N . GLU A 1 106 ? -2.409 14.914 28.018 1.00 92.00 106 GLU A N 1
ATOM 875 C CA . GLU A 1 106 ? -1.981 16.198 28.589 1.00 92.00 106 GLU A CA 1
ATOM 876 C C . GLU A 1 106 ? -3.170 16.984 29.170 1.00 92.00 106 GLU A C 1
ATOM 878 O O . GLU A 1 106 ? -3.105 17.453 30.306 1.00 92.00 106 GLU A O 1
ATOM 883 N N . LEU A 1 107 ? -4.291 17.057 28.442 1.00 89.50 107 LEU A N 1
ATOM 884 C CA . LEU A 1 107 ? -5.521 17.696 28.924 1.00 89.50 107 LEU A CA 1
ATOM 885 C C . LEU A 1 107 ? -6.120 16.971 30.137 1.00 89.50 107 LEU A C 1
ATOM 887 O O . LEU A 1 107 ? -6.637 17.613 31.050 1.00 89.50 107 LEU A O 1
ATOM 891 N N . TYR A 1 108 ? -6.067 15.638 30.172 1.00 87.56 108 TYR A N 1
ATOM 892 C CA . TYR A 1 108 ? -6.557 14.872 31.317 1.00 87.56 108 TYR A CA 1
ATOM 893 C C . TYR A 1 108 ? -5.706 15.111 32.569 1.00 87.56 108 TYR A C 1
ATOM 895 O O . TYR A 1 108 ? -6.256 15.319 33.650 1.00 87.56 108 TYR A O 1
ATOM 903 N N . ASP A 1 109 ? -4.382 15.136 32.431 1.00 87.69 109 ASP A N 1
ATOM 904 C CA . ASP A 1 109 ? -3.482 15.442 33.543 1.00 87.69 109 ASP A CA 1
ATOM 905 C C . ASP A 1 109 ? -3.715 16.871 34.061 1.00 87.69 109 ASP A C 1
ATOM 907 O O . ASP A 1 109 ? -3.765 17.096 35.272 1.00 87.69 109 ASP A O 1
ATOM 911 N N . GLU A 1 110 ? -3.940 17.838 33.167 1.00 88.12 110 GLU A N 1
ATOM 912 C CA . GLU A 1 110 ? -4.338 19.206 33.518 1.00 88.12 110 GLU A CA 1
ATOM 913 C C . GLU A 1 110 ? -5.667 19.236 34.297 1.00 88.12 110 GLU A C 1
ATOM 915 O O . GLU A 1 110 ? -5.754 19.882 35.343 1.00 88.12 110 GLU A O 1
ATOM 920 N N . TYR A 1 111 ? -6.677 18.477 33.853 1.00 84.38 111 TYR A N 1
ATOM 921 C CA . TYR A 1 111 ? -7.956 18.322 34.556 1.00 84.38 111 TYR A CA 1
ATOM 922 C C . TYR A 1 111 ? -7.780 17.730 35.960 1.00 84.38 111 TYR A C 1
ATOM 924 O O . TYR A 1 111 ? -8.315 18.268 36.931 1.00 84.38 111 TYR A O 1
ATOM 932 N N . VAL A 1 112 ? -7.023 16.637 36.094 1.00 86.19 112 VAL A N 1
ATOM 933 C CA . VAL A 1 112 ? -6.787 15.984 37.390 1.00 86.19 112 VAL A CA 1
ATOM 934 C C . VAL A 1 112 ? -6.074 16.936 38.347 1.00 86.19 112 VAL A C 1
ATOM 936 O O . VAL A 1 112 ? -6.469 17.035 39.506 1.00 86.19 112 VAL A O 1
ATOM 939 N N . ASN A 1 113 ? -5.088 17.695 37.867 1.00 84.88 113 ASN A N 1
ATOM 940 C CA . ASN A 1 113 ? -4.397 18.700 38.675 1.00 84.88 113 ASN A CA 1
ATOM 941 C C . ASN A 1 113 ? -5.313 19.867 39.087 1.00 84.88 113 ASN A C 1
ATOM 943 O O . ASN A 1 113 ? -5.154 20.410 40.181 1.00 84.88 113 ASN A O 1
ATOM 947 N N . LEU A 1 114 ? -6.278 20.241 38.240 1.00 83.12 114 LEU A N 1
ATOM 948 C CA . LEU A 1 114 ? -7.231 21.321 38.506 1.00 83.12 114 LEU A CA 1
ATOM 949 C C . LEU A 1 114 ? -8.337 20.914 39.499 1.00 83.12 114 LEU A C 1
ATOM 951 O O . LEU A 1 114 ? -8.723 21.719 40.345 1.00 83.12 114 LEU A O 1
ATOM 955 N N . TYR A 1 115 ? -8.840 19.678 39.413 1.00 74.75 115 TYR A N 1
ATOM 956 C CA . TYR A 1 115 ? -10.018 19.216 40.166 1.00 74.75 115 TYR A CA 1
ATOM 957 C C . TYR A 1 115 ? -9.721 18.194 41.270 1.00 74.75 115 TYR A C 1
ATOM 959 O O . TYR A 1 115 ? -10.591 17.918 42.096 1.00 74.75 115 TY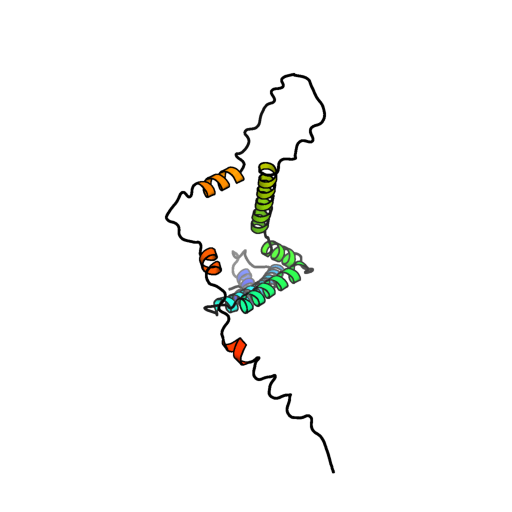R A O 1
ATOM 967 N N . SER A 1 116 ? -8.499 17.668 41.339 1.00 73.31 116 SER A N 1
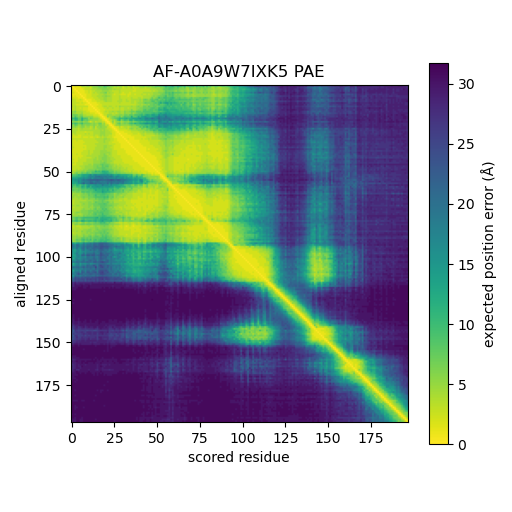ATOM 968 C CA . SER A 1 116 ? -8.020 16.826 42.437 1.00 73.31 116 SER A CA 1
ATOM 969 C C . SER A 1 116 ? -6.631 17.281 42.909 1.00 73.31 116 SER A C 1
ATOM 971 O O . SER A 1 116 ? -5.656 16.536 42.757 1.00 73.31 116 SER A O 1
ATOM 973 N N . PRO A 1 117 ? -6.511 18.481 43.513 1.00 58.72 117 PRO A N 1
ATOM 974 C CA . PRO A 1 117 ? -5.254 18.911 44.112 1.00 58.72 117 PRO A CA 1
ATOM 975 C C . PRO A 1 117 ? -4.811 17.895 45.175 1.00 58.72 117 PRO A C 1
ATOM 977 O O . PRO A 1 117 ? -5.671 17.352 45.881 1.00 58.72 117 PRO A O 1
ATOM 980 N N . PRO A 1 118 ? -3.501 17.651 45.360 1.00 60.78 118 PRO A N 1
ATOM 981 C CA . PRO A 1 118 ? -3.030 16.887 46.503 1.00 60.78 118 PRO A CA 1
ATOM 982 C C . PRO A 1 118 ? -3.584 17.543 47.769 1.00 60.78 118 PRO A C 1
ATOM 984 O O . PRO A 1 118 ? -3.349 18.730 48.006 1.00 60.78 118 PRO A O 1
ATOM 987 N N . LEU A 1 119 ? -4.342 16.788 48.569 1.00 48.97 119 LEU A N 1
ATOM 988 C CA . LEU A 1 119 ? -4.678 17.208 49.922 1.00 48.97 119 LEU A CA 1
ATOM 989 C C . LEU A 1 119 ? -3.352 17.461 50.638 1.00 48.97 119 LEU A C 1
ATOM 991 O O . LEU A 1 119 ? -2.608 16.529 50.928 1.00 48.97 119 LEU A O 1
ATOM 995 N N . MET A 1 120 ? -3.055 18.742 50.851 1.00 47.59 120 MET A N 1
ATOM 996 C CA . MET A 1 120 ? -1.976 19.227 51.693 1.00 47.59 120 MET A CA 1
ATOM 997 C C . MET A 1 120 ? -2.011 18.442 53.003 1.00 47.59 120 MET A C 1
ATOM 999 O O . MET A 1 120 ? -2.912 18.625 53.824 1.00 47.59 120 MET A O 1
ATOM 1003 N N . GLU A 1 121 ? -1.037 17.560 53.190 1.00 44.84 121 GLU A N 1
ATOM 1004 C CA . GLU A 1 121 ? -0.771 16.954 54.482 1.00 44.84 121 GLU A CA 1
ATOM 1005 C C . GLU A 1 121 ? -0.271 18.089 55.387 1.00 44.84 121 GLU A C 1
ATOM 1007 O O . GLU A 1 121 ? 0.867 18.549 55.315 1.00 44.84 121 GLU A O 1
ATOM 1012 N N . GLN A 1 122 ? -1.205 18.650 56.154 1.00 47.00 122 GLN A N 1
ATOM 1013 C CA . GLN A 1 122 ? -0.954 19.655 57.174 1.00 47.00 122 GLN A CA 1
ATOM 1014 C C . GLN A 1 122 ? -0.108 19.029 58.281 1.00 47.00 122 GLN A C 1
ATOM 1016 O O . GLN A 1 122 ? -0.645 18.356 59.158 1.00 47.00 122 GLN A O 1
ATOM 1021 N N . VAL A 1 123 ? 1.197 19.297 58.286 1.00 39.03 123 VAL A N 1
ATOM 1022 C CA . VAL A 1 123 ? 2.009 19.208 59.503 1.00 39.03 123 VAL A CA 1
ATOM 1023 C C . VAL A 1 123 ? 2.997 20.379 59.558 1.00 39.03 123 VAL A C 1
ATOM 1025 O O . VAL A 1 123 ? 3.957 20.422 58.798 1.00 39.03 123 VAL A O 1
ATOM 1028 N N . GLY A 1 124 ? 2.780 21.284 60.523 1.00 41.31 124 GLY A N 1
ATOM 1029 C CA . GLY A 1 124 ? 3.870 21.918 61.283 1.00 41.31 124 GLY A CA 1
ATOM 1030 C C . GLY A 1 124 ? 4.310 23.348 60.927 1.00 41.31 124 GLY A C 1
ATOM 1031 O O . GLY A 1 124 ? 5.347 23.533 60.313 1.00 41.31 124 GLY A O 1
ATOM 1032 N N . GLU A 1 125 ? 3.534 24.328 61.397 1.00 39.03 125 GLU A N 1
ATOM 1033 C CA . GLU A 1 125 ? 3.876 25.667 61.936 1.00 39.03 125 GLU A CA 1
ATOM 1034 C C . GLU A 1 125 ? 5.111 26.516 61.503 1.00 39.03 125 GLU A C 1
ATOM 1036 O O . GLU A 1 125 ? 6.268 26.160 61.692 1.00 39.03 125 GLU A O 1
ATOM 1041 N N . CYS A 1 126 ? 4.761 27.786 61.218 1.00 31.80 126 CYS A N 1
ATOM 1042 C CA . CYS A 1 126 ? 5.364 29.073 61.630 1.00 31.80 126 CYS A CA 1
ATOM 1043 C C . CYS A 1 126 ? 6.560 29.686 60.863 1.00 31.80 126 CYS A C 1
ATOM 1045 O O . CYS A 1 126 ? 7.670 29.167 60.855 1.00 31.80 126 CYS A O 1
ATOM 1047 N N . GLY A 1 127 ? 6.343 30.923 60.376 1.00 36.09 127 GLY A N 1
ATOM 1048 C CA . GLY A 1 127 ? 7.389 31.942 60.215 1.00 36.09 127 GLY A CA 1
ATOM 1049 C C . GLY A 1 127 ? 7.304 32.782 58.937 1.00 36.09 127 GLY A C 1
ATOM 1050 O O . GLY A 1 127 ? 7.768 32.366 57.884 1.00 36.09 127 GLY A O 1
ATOM 1051 N N . THR A 1 128 ? 6.760 33.996 59.038 1.00 46.34 128 THR A N 1
ATOM 1052 C CA . THR A 1 128 ? 6.734 35.029 57.989 1.00 46.34 128 THR A CA 1
ATOM 1053 C C . THR A 1 128 ? 8.116 35.299 57.379 1.00 46.34 128 THR A C 1
ATOM 1055 O O . THR A 1 128 ? 9.021 35.726 58.090 1.00 46.34 128 THR A O 1
ATOM 1058 N N . SER A 1 129 ? 8.246 35.205 56.054 1.00 39.34 129 SER A N 1
ATOM 1059 C CA . SER A 1 129 ? 9.042 36.159 55.271 1.00 39.34 129 SER A CA 1
ATOM 1060 C C . SER A 1 129 ? 8.622 36.126 53.805 1.00 39.34 129 SER A C 1
ATOM 1062 O O . SER A 1 129 ? 8.471 35.065 53.203 1.00 39.34 129 SER A O 1
ATOM 1064 N N . ALA A 1 130 ? 8.411 37.317 53.255 1.00 48.06 130 ALA A N 1
ATOM 1065 C CA . ALA A 1 130 ? 8.070 37.551 51.867 1.00 48.06 130 ALA A CA 1
ATOM 1066 C C . ALA A 1 130 ? 9.115 36.941 50.925 1.00 48.06 130 ALA A C 1
ATOM 1068 O O . ALA A 1 130 ? 10.309 37.156 51.109 1.00 48.06 130 ALA A O 1
ATOM 1069 N N . ASN A 1 131 ? 8.651 36.273 49.870 1.00 40.09 131 ASN A N 1
ATOM 1070 C CA . ASN A 1 131 ? 9.412 36.144 48.637 1.00 40.09 131 ASN A CA 1
ATOM 1071 C C . ASN A 1 131 ? 8.470 36.284 47.444 1.00 40.09 131 ASN A C 1
ATOM 1073 O O . ASN A 1 131 ? 7.631 35.432 47.163 1.00 40.09 131 ASN A O 1
ATOM 1077 N N . ILE A 1 132 ? 8.636 37.410 46.757 1.00 49.59 132 ILE A N 1
ATOM 1078 C CA . ILE A 1 132 ? 8.186 37.623 45.391 1.00 49.59 132 ILE A CA 1
ATOM 1079 C C . ILE A 1 132 ? 9.166 36.864 44.491 1.00 49.59 132 ILE A C 1
ATOM 1081 O O . ILE A 1 132 ? 10.339 37.220 44.419 1.00 49.59 132 ILE A O 1
ATOM 1085 N N . CYS A 1 133 ? 8.679 35.840 43.798 1.00 36.94 133 CYS A N 1
ATOM 1086 C CA . CYS A 1 133 ? 9.247 35.272 42.573 1.00 36.94 133 CYS A CA 1
ATOM 1087 C C . CYS A 1 133 ? 8.014 34.935 41.717 1.00 36.94 133 CYS A C 1
ATOM 1089 O O . CYS A 1 133 ? 7.177 34.160 42.153 1.00 36.94 133 CYS A O 1
ATOM 1091 N N . GLY A 1 134 ? 7.720 35.558 40.582 1.00 30.44 134 GLY A N 1
ATOM 1092 C CA . GLY A 1 134 ? 8.618 36.068 39.563 1.00 30.44 134 GLY A CA 1
ATOM 1093 C C . GLY A 1 134 ? 8.451 35.181 38.333 1.00 30.44 134 GLY A C 1
ATOM 1094 O O . GLY A 1 134 ? 8.930 34.058 38.338 1.00 30.44 134 GLY A O 1
ATOM 1095 N N . GLY A 1 135 ? 7.797 35.712 37.298 1.00 31.38 135 GLY A N 1
ATOM 1096 C CA . GLY A 1 135 ? 7.944 35.241 35.921 1.00 31.38 135 GLY A CA 1
ATOM 1097 C C . GLY A 1 135 ? 7.157 33.990 35.535 1.00 31.38 135 GLY A C 1
ATOM 1098 O O . GLY A 1 135 ? 7.506 32.870 35.878 1.00 31.38 135 GLY A O 1
ATOM 1099 N N . GLY A 1 136 ? 6.156 34.202 34.693 1.00 32.22 136 GLY A N 1
ATOM 1100 C CA . GLY A 1 136 ? 5.510 33.155 33.923 1.00 32.22 136 GLY A CA 1
ATOM 1101 C C . GLY A 1 136 ? 4.199 33.692 33.399 1.00 32.22 136 GLY A C 1
ATOM 1102 O O . GLY A 1 136 ? 3.210 33.702 34.122 1.00 32.22 136 GLY A O 1
ATOM 1103 N N . MET A 1 137 ? 4.202 34.182 32.162 1.00 42.28 137 MET A N 1
ATOM 1104 C CA . MET A 1 137 ? 2.985 34.356 31.380 1.00 42.28 137 MET A CA 1
ATOM 1105 C C . MET A 1 137 ? 2.397 32.950 31.227 1.00 42.28 137 MET A C 1
ATOM 1107 O O . MET A 1 137 ? 2.771 32.214 30.319 1.00 42.28 137 MET A O 1
ATOM 1111 N N . GLY A 1 138 ? 1.629 32.518 32.228 1.00 40.03 138 GLY A N 1
ATOM 1112 C CA . GLY A 1 138 ? 1.018 31.206 32.261 1.00 40.03 138 GLY A CA 1
ATOM 1113 C C . GLY A 1 138 ? 0.042 31.173 31.112 1.00 40.03 138 GLY A C 1
ATOM 1114 O O . GLY A 1 138 ? -0.967 31.873 31.156 1.00 40.03 138 GLY A O 1
ATOM 1115 N N . SER A 1 139 ? 0.409 30.433 30.066 1.00 49.50 139 SER A N 1
ATOM 1116 C CA . SER A 1 139 ? -0.504 30.006 29.017 1.00 49.50 139 SER A CA 1
ATOM 1117 C C . SER A 1 139 ? -1.825 29.681 29.695 1.00 49.50 139 SER A C 1
ATOM 1119 O O . SER A 1 139 ? -1.828 28.885 30.636 1.00 49.50 139 SER A O 1
ATOM 1121 N N . THR A 1 140 ? -2.907 30.357 29.307 1.00 53.81 140 THR A N 1
ATOM 1122 C CA . THR A 1 140 ? -4.240 29.964 29.756 1.00 53.81 140 THR A CA 1
ATOM 1123 C C . THR A 1 140 ? -4.337 28.456 29.527 1.00 53.81 140 THR A C 1
ATOM 1125 O O . THR A 1 140 ? -4.096 28.026 28.394 1.00 53.81 140 THR A O 1
ATOM 1128 N N . PRO A 1 141 ? -4.547 27.655 30.585 1.00 67.19 141 PRO A N 1
ATOM 1129 C CA . PRO A 1 141 ? -4.635 26.212 30.454 1.00 67.19 141 PRO A CA 1
ATOM 1130 C C . PRO A 1 141 ? -5.708 25.910 29.401 1.00 67.19 141 PRO A C 1
ATOM 1132 O O . PRO A 1 141 ? -6.820 26.438 29.497 1.00 67.19 141 PRO A O 1
ATOM 1135 N N . GLY A 1 142 ? -5.356 25.186 28.334 1.00 72.31 142 GLY A N 1
ATOM 1136 C CA . GLY A 1 142 ? -6.237 25.007 27.171 1.00 72.31 142 GLY A CA 1
ATOM 1137 C C . GLY A 1 142 ? -7.574 24.368 27.558 1.00 72.31 142 GLY A C 1
ATOM 1138 O O . GLY A 1 142 ? -8.599 24.616 26.924 1.00 72.31 142 GLY A O 1
ATOM 1139 N N . LEU A 1 143 ? -7.588 23.622 28.668 1.00 74.69 143 LEU A N 1
ATOM 1140 C CA . LEU A 1 143 ? -8.790 23.075 29.278 1.00 74.69 143 LEU A CA 1
ATOM 1141 C C . LEU A 1 143 ? -9.763 24.165 29.751 1.00 74.69 143 LEU A C 1
ATOM 1143 O O . LEU A 1 143 ? -10.968 23.997 29.596 1.00 74.69 143 LEU A O 1
ATOM 1147 N N . LEU A 1 144 ? -9.280 25.283 30.307 1.00 75.62 144 LEU A N 1
ATOM 1148 C CA . LEU A 1 144 ? -10.151 26.371 30.771 1.00 75.62 144 LEU A CA 1
ATOM 1149 C C . LEU A 1 144 ? -10.882 27.043 29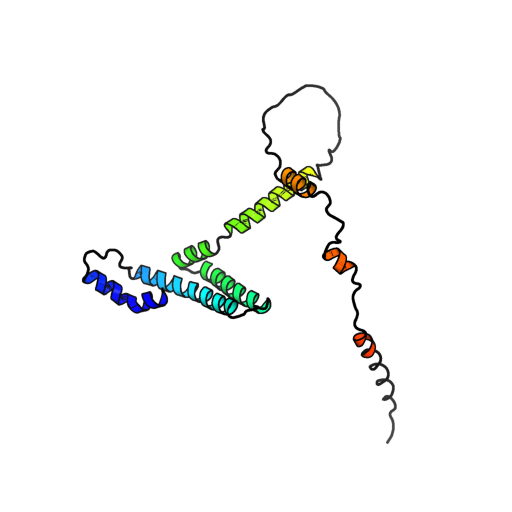.608 1.00 75.62 144 LEU A C 1
ATOM 1151 O O . LEU A 1 144 ? -12.065 27.345 29.733 1.00 75.62 144 LEU A O 1
ATOM 1155 N N . GLU A 1 145 ? -10.209 27.229 28.473 1.00 79.44 145 GLU A N 1
ATOM 1156 C CA . GLU A 1 145 ? -10.822 27.780 27.262 1.00 79.44 145 GLU A CA 1
ATOM 1157 C C . GLU A 1 145 ? -11.905 26.838 26.710 1.00 79.44 145 GLU A C 1
ATOM 1159 O O . GLU A 1 145 ? -13.004 27.282 26.374 1.00 79.44 145 GLU A O 1
ATOM 1164 N N . ILE A 1 146 ? -11.645 25.525 26.712 1.00 76.25 146 ILE A N 1
ATOM 1165 C CA . ILE A 1 146 ? -12.617 24.502 26.296 1.00 76.25 146 ILE A CA 1
ATOM 1166 C C . ILE A 1 146 ? -13.810 24.441 27.261 1.00 76.25 146 ILE A C 1
ATOM 1168 O O . ILE A 1 146 ? -14.955 24.432 26.816 1.00 76.25 146 ILE A O 1
ATOM 1172 N N . LEU A 1 147 ? -13.579 24.432 28.576 1.00 75.44 147 LEU A N 1
ATOM 1173 C CA . LEU A 1 147 ? -14.650 24.409 29.579 1.00 75.44 147 LEU A CA 1
ATOM 1174 C C . LEU A 1 147 ? -15.505 25.679 29.526 1.00 75.44 147 LEU A C 1
ATOM 1176 O O . LEU A 1 147 ? -16.721 25.606 29.695 1.00 75.44 147 LEU A O 1
ATOM 1180 N N . GLN A 1 148 ? -14.891 26.830 29.249 1.00 76.88 148 GLN A N 1
ATOM 1181 C CA . GLN A 1 148 ? -15.602 28.089 29.057 1.00 76.88 148 GLN A CA 1
ATOM 1182 C C . GLN A 1 148 ? -16.423 28.085 27.762 1.00 76.88 148 GLN A C 1
ATOM 1184 O O . GLN A 1 148 ? -17.549 28.581 27.769 1.00 76.88 148 GLN A O 1
ATOM 1189 N N . ALA A 1 149 ? -15.919 27.485 26.679 1.00 74.06 149 ALA A N 1
ATOM 1190 C CA . ALA A 1 149 ? -16.682 27.298 25.446 1.00 74.06 149 ALA A CA 1
ATOM 1191 C C . ALA A 1 149 ? -17.883 26.355 25.648 1.00 74.06 149 ALA A C 1
ATOM 1193 O O . ALA A 1 149 ? -18.991 26.692 25.239 1.00 74.06 149 ALA A O 1
ATOM 1194 N N . VAL A 1 150 ? -17.695 25.228 26.346 1.00 70.06 150 VAL A N 1
ATOM 1195 C CA . VAL A 1 150 ? -18.773 24.275 26.677 1.00 70.06 150 VAL A CA 1
ATOM 1196 C C . VAL A 1 150 ? -19.803 24.897 27.629 1.00 70.06 150 VAL A C 1
ATOM 1198 O O . VAL A 1 150 ? -20.997 24.653 27.496 1.00 70.06 150 VAL A O 1
ATOM 1201 N N . GLY A 1 151 ? -19.363 25.737 28.571 1.00 64.62 151 GLY A N 1
ATOM 1202 C CA . GLY A 1 151 ? -20.236 26.444 29.513 1.00 64.62 151 GLY A CA 1
ATOM 1203 C C . GLY A 1 151 ? -20.953 27.673 28.943 1.00 64.62 151 GLY A C 1
ATOM 1204 O O . GLY A 1 151 ? -21.819 28.218 29.621 1.00 64.62 151 GLY A O 1
ATOM 1205 N N . SER A 1 152 ? -20.605 28.118 27.729 1.00 57.44 152 SER A N 1
ATOM 1206 C CA . SER A 1 152 ? -21.213 29.292 27.080 1.00 57.44 152 SER A CA 1
ATOM 1207 C C . SER A 1 152 ? -22.381 28.943 26.144 1.00 57.44 152 SER A C 1
ATOM 1209 O O . SER A 1 152 ? -22.991 29.850 25.578 1.00 57.44 152 SER A O 1
ATOM 1211 N N . GLU A 1 153 ? -22.743 27.663 25.998 1.00 53.47 153 GLU A N 1
ATOM 1212 C CA . GLU A 1 153 ? -24.032 27.273 25.410 1.00 53.47 153 GLU A CA 1
ATOM 1213 C C . GLU A 1 153 ? -25.162 27.471 26.442 1.00 53.47 153 GLU A C 1
ATOM 1215 O O . GLU A 1 153 ? -25.638 26.545 27.096 1.00 53.47 153 GLU A O 1
ATOM 1220 N N . GLU A 1 154 ? -25.588 28.725 26.614 1.00 43.34 154 GLU A N 1
ATOM 1221 C CA . GLU A 1 154 ? -26.783 29.088 27.379 1.00 43.34 154 GLU A CA 1
ATOM 1222 C C . GLU A 1 154 ? -28.067 28.735 26.596 1.00 43.34 154 GLU A C 1
ATOM 1224 O O . GLU A 1 154 ? -28.309 29.227 25.495 1.00 43.34 154 GLU A O 1
ATOM 1229 N N . MET A 1 155 ? -28.891 27.876 27.206 1.00 42.97 155 MET A N 1
ATOM 1230 C CA . MET A 1 155 ? -30.347 27.710 27.054 1.00 42.97 155 MET A CA 1
ATOM 1231 C C . MET A 1 155 ? -30.981 28.073 25.697 1.00 42.97 155 MET A C 1
ATOM 1233 O O . MET A 1 155 ? -31.549 29.150 25.520 1.00 42.97 155 MET A O 1
ATOM 1237 N N . THR A 1 156 ? -31.081 27.091 24.799 1.00 41.09 156 THR A N 1
ATOM 1238 C CA . THR A 1 156 ? -32.247 27.009 23.905 1.00 41.09 156 THR A CA 1
ATOM 1239 C C . THR A 1 156 ? -33.070 25.794 24.318 1.00 41.09 156 THR A C 1
ATOM 1241 O O . THR A 1 156 ? -32.524 24.708 24.459 1.00 41.09 156 THR A O 1
ATOM 1244 N N . GLU A 1 157 ? -34.345 26.045 24.637 1.00 42.38 157 GLU A N 1
ATOM 1245 C CA . GLU A 1 157 ? -35.416 25.113 25.027 1.00 42.38 157 GLU A CA 1
ATOM 1246 C C . GLU A 1 157 ? -35.028 23.646 25.249 1.00 42.38 157 GLU A C 1
ATOM 1248 O O . GLU A 1 157 ? -34.698 22.933 24.306 1.00 42.38 157 GLU A O 1
ATOM 1253 N N . ASN A 1 158 ? -35.199 23.206 26.500 1.00 49.22 158 ASN A N 1
ATOM 1254 C CA . ASN A 1 158 ? -35.276 21.824 26.971 1.00 49.22 158 ASN A CA 1
ATOM 1255 C C . ASN A 1 158 ? -35.754 20.832 25.889 1.00 49.22 158 ASN A C 1
ATOM 1257 O O . ASN A 1 158 ? -36.948 20.560 25.751 1.00 49.22 158 ASN A O 1
ATOM 1261 N N . LYS A 1 159 ? -34.808 20.287 25.127 1.00 56.47 159 LYS A N 1
ATOM 1262 C CA . LYS A 1 159 ? -34.991 19.106 24.294 1.00 56.47 159 LYS A CA 1
ATOM 1263 C C . LYS A 1 159 ? -34.196 18.024 24.992 1.00 56.47 159 LYS A C 1
ATOM 1265 O O . LYS A 1 159 ? -32.969 18.078 24.994 1.00 56.47 159 LYS A O 1
ATOM 1270 N N . GLN A 1 160 ? -34.906 17.107 25.647 1.00 59.47 160 GLN A N 1
ATOM 1271 C CA . GLN A 1 160 ? -34.323 15.873 26.171 1.00 59.47 160 GLN A CA 1
ATOM 1272 C C . GLN A 1 160 ? -33.368 15.296 25.121 1.00 59.47 160 GLN A C 1
ATOM 1274 O O . GLN A 1 160 ? -33.697 15.284 23.928 1.00 59.47 160 GLN A O 1
ATOM 1279 N N . SER A 1 161 ? -32.171 14.889 25.545 1.00 73.00 161 SER A N 1
ATOM 1280 C CA . SER A 1 161 ? -31.200 14.330 24.612 1.00 73.00 161 SER A CA 1
ATOM 1281 C C . SER A 1 161 ? -31.754 13.038 24.004 1.00 73.00 161 SER A C 1
ATOM 1283 O O . SER A 1 161 ? -32.600 12.364 24.591 1.00 73.00 161 SER A O 1
ATOM 1285 N N . GLU A 1 162 ? -31.271 12.654 22.825 1.00 71.00 162 GLU A N 1
ATOM 1286 C CA . GLU A 1 162 ? -31.661 11.390 22.182 1.00 71.00 162 GLU A CA 1
ATOM 1287 C C . GLU A 1 162 ? -31.370 10.171 23.084 1.00 71.00 162 GLU A C 1
ATOM 1289 O O . GLU A 1 162 ? -32.069 9.161 23.029 1.00 71.00 162 GLU A O 1
ATOM 1294 N N . VAL A 1 163 ? -30.388 10.298 23.986 1.00 65.94 163 VAL A N 1
ATOM 1295 C CA . VAL A 1 163 ? -30.072 9.305 25.021 1.00 65.94 163 VAL A CA 1
ATOM 1296 C C . VAL A 1 163 ? -31.153 9.263 26.103 1.00 65.94 163 VAL A C 1
ATOM 1298 O O . VAL A 1 163 ? -31.560 8.176 26.503 1.00 65.94 163 VAL A O 1
ATOM 1301 N N . ASP A 1 164 ? -31.658 10.417 26.542 1.00 71.31 164 ASP A N 1
ATOM 1302 C CA . ASP A 1 164 ? -32.751 10.487 27.520 1.00 71.31 164 ASP A CA 1
ATOM 1303 C C . ASP A 1 164 ? -34.052 9.899 26.945 1.00 71.31 164 ASP A C 1
ATOM 1305 O O . ASP A 1 164 ? -34.751 9.162 27.639 1.00 71.31 164 ASP A O 1
ATOM 1309 N N . LEU A 1 165 ? -34.324 10.125 25.652 1.00 72.25 165 LEU A N 1
ATOM 1310 C CA . LEU A 1 165 ? -35.435 9.497 24.920 1.00 72.25 165 LEU A CA 1
ATOM 1311 C C . LEU A 1 165 ? -35.322 7.963 24.895 1.00 72.25 165 LEU A C 1
ATOM 1313 O O . LEU A 1 165 ? -36.302 7.262 25.148 1.00 72.25 165 LEU A O 1
ATOM 1317 N N . TYR A 1 166 ? -34.122 7.430 24.645 1.00 59.94 166 TYR A N 1
ATOM 1318 C CA . TYR A 1 166 ? -33.867 5.983 24.649 1.00 59.94 166 TYR A CA 1
ATOM 1319 C C . TYR A 1 166 ? -34.004 5.343 26.034 1.00 59.94 166 TYR A C 1
ATOM 1321 O O . TYR A 1 166 ? -34.337 4.163 26.142 1.00 59.94 166 TYR A O 1
ATOM 1329 N N . LEU A 1 167 ? -33.713 6.096 27.096 1.00 69.75 167 LEU A N 1
ATOM 1330 C CA . LEU A 1 167 ? -33.818 5.614 28.472 1.00 69.75 167 LEU A CA 1
ATOM 1331 C C . LEU A 1 167 ? -35.262 5.661 29.000 1.00 69.75 167 LEU A C 1
ATOM 1333 O O . LEU A 1 167 ? -35.604 4.864 29.877 1.00 69.75 167 LEU A O 1
ATOM 1337 N N . GLU A 1 168 ? -36.114 6.540 28.460 1.00 67.44 168 GLU A N 1
ATOM 1338 C CA . GLU A 1 168 ? -37.555 6.588 28.755 1.00 67.44 168 GLU A CA 1
ATOM 1339 C C . GLU A 1 168 ? -38.375 5.540 27.981 1.00 67.44 168 GLU A C 1
ATOM 1341 O O . GLU A 1 168 ? -39.401 5.070 28.487 1.00 67.44 168 GLU A O 1
ATOM 1346 N N . GLU A 1 169 ? -37.925 5.108 26.796 1.00 62.31 169 GLU A N 1
ATOM 1347 C CA . GLU A 1 169 ? -38.507 3.960 26.093 1.00 62.31 169 GLU A CA 1
ATOM 1348 C C . GLU A 1 169 ? -38.199 2.658 26.850 1.00 62.31 169 GLU A C 1
ATOM 1350 O O . GLU A 1 169 ? -37.232 1.937 26.597 1.00 62.31 169 GLU A O 1
ATOM 1355 N N . GLY A 1 170 ? -39.060 2.331 27.817 1.00 60.03 170 GLY A N 1
ATOM 1356 C CA . GLY A 1 170 ? -39.017 1.063 28.533 1.00 60.03 170 GLY A CA 1
ATOM 1357 C C . GLY A 1 170 ? -38.882 -0.115 27.563 1.00 60.03 170 GLY A C 1
ATOM 1358 O O . GLY A 1 170 ? -39.639 -0.231 26.600 1.00 60.03 170 GLY A O 1
ATOM 1359 N N . CYS A 1 171 ? -37.914 -0.999 27.825 1.00 56.53 171 CYS A N 1
ATOM 1360 C CA . CYS A 1 171 ? -37.599 -2.149 26.978 1.00 56.53 171 CYS A CA 1
ATOM 1361 C C . CYS A 1 171 ? -38.868 -2.920 26.573 1.00 56.53 171 CYS A C 1
ATOM 1363 O O . CYS A 1 171 ? -39.487 -3.607 27.394 1.00 56.53 171 CYS A O 1
ATOM 1365 N N . TYR A 1 172 ? -39.242 -2.852 25.294 1.00 57.12 172 TYR A N 1
ATOM 1366 C CA . TYR A 1 172 ? -40.332 -3.660 24.762 1.00 57.12 172 TYR A CA 1
ATOM 1367 C C . TYR A 1 172 ? -39.892 -5.126 24.736 1.00 57.12 172 TYR A C 1
ATOM 1369 O O . TYR A 1 172 ? -39.116 -5.539 23.880 1.00 57.12 172 TYR A O 1
ATOM 1377 N N . ILE A 1 173 ? -40.385 -5.927 25.684 1.00 55.88 173 ILE A N 1
ATOM 1378 C CA . ILE A 1 173 ? -40.273 -7.388 25.643 1.00 55.88 173 ILE A CA 1
ATOM 1379 C C . ILE A 1 173 ? -41.424 -7.902 24.764 1.00 55.88 173 ILE A C 1
ATOM 1381 O O . ILE A 1 173 ? -42.579 -7.863 25.206 1.00 55.88 173 ILE A O 1
ATOM 1385 N N . PRO A 1 174 ? -41.165 -8.421 23.548 1.00 44.59 174 PRO A N 1
ATOM 1386 C CA . PRO A 1 174 ? -42.225 -8.943 22.696 1.00 44.59 174 PRO A CA 1
ATOM 1387 C C . PRO A 1 174 ? -42.938 -10.114 23.384 1.00 44.59 174 PRO A C 1
ATOM 1389 O O . PRO A 1 174 ? -42.304 -11.070 23.842 1.00 44.59 174 PRO A O 1
ATOM 1392 N N . GLN A 1 175 ? -44.276 -10.074 23.439 1.00 47.28 175 GLN A N 1
ATOM 1393 C CA . GLN A 1 175 ? -45.098 -11.102 24.102 1.00 47.28 175 GLN A CA 1
ATOM 1394 C C . GLN A 1 175 ? -44.937 -12.522 23.518 1.00 47.28 175 GLN A C 1
ATOM 1396 O O . GLN A 1 175 ? -45.340 -13.501 24.151 1.00 47.28 175 GLN A O 1
ATOM 1401 N N . GLU A 1 176 ? -44.292 -12.662 22.360 1.00 46.31 176 GLU A N 1
ATOM 1402 C CA . GLU A 1 176 ? -43.957 -13.943 21.728 1.00 46.31 176 GLU A CA 1
ATOM 1403 C C . GLU A 1 176 ? -43.043 -14.831 22.597 1.00 46.31 176 GLU A C 1
ATOM 1405 O O . GLU A 1 176 ? -43.162 -16.058 22.573 1.00 46.31 176 GLU A O 1
ATOM 1410 N N . MET A 1 177 ? -42.203 -14.242 23.460 1.00 45.62 177 MET A N 1
ATOM 1411 C CA . MET A 1 177 ? -41.341 -15.006 24.380 1.00 45.62 177 MET A CA 1
ATOM 1412 C C . MET A 1 177 ? -42.123 -15.663 25.531 1.00 45.62 177 MET A C 1
ATOM 1414 O O . MET A 1 177 ? -41.681 -16.668 26.086 1.00 45.62 177 MET A O 1
ATOM 1418 N N . LYS A 1 178 ? -43.321 -15.161 25.874 1.00 45.19 178 LYS A N 1
ATOM 1419 C CA . LYS A 1 178 ? -44.166 -15.760 26.927 1.00 45.19 178 LYS A CA 1
ATOM 1420 C C . LYS A 1 178 ? -44.962 -16.976 26.440 1.00 45.19 178 LYS A C 1
ATOM 1422 O O . LYS A 1 178 ? -45.359 -17.802 27.259 1.00 45.19 178 LYS A O 1
ATOM 1427 N N . ARG A 1 179 ? -45.184 -17.134 25.127 1.00 44.91 179 ARG A N 1
ATOM 1428 C CA . ARG A 1 179 ? -45.964 -18.264 24.582 1.00 44.91 179 ARG A CA 1
ATOM 1429 C C . ARG A 1 179 ? -45.151 -19.541 24.371 1.00 44.91 179 ARG A C 1
ATOM 1431 O O . ARG A 1 179 ? -45.734 -20.622 24.445 1.00 44.91 179 ARG A O 1
ATOM 1438 N N . LYS A 1 180 ? -43.831 -19.457 24.173 1.00 41.75 180 LYS A N 1
ATOM 1439 C CA . LYS A 1 180 ? -42.996 -20.655 23.955 1.00 41.75 180 LYS A CA 1
ATOM 1440 C C . LYS A 1 180 ? -42.633 -21.410 25.239 1.00 41.75 180 LYS A C 1
ATOM 1442 O O . LYS A 1 180 ? -42.486 -22.624 25.183 1.00 41.75 180 LYS A O 1
ATOM 1447 N N . ASN A 1 181 ? -42.615 -20.753 26.401 1.00 42.16 181 ASN A N 1
ATOM 1448 C CA . ASN A 1 181 ? -42.273 -21.425 27.664 1.00 42.16 181 ASN A CA 1
ATOM 1449 C C . ASN A 1 181 ? -43.444 -22.120 28.378 1.00 42.16 181 ASN A C 1
ATOM 1451 O O . ASN A 1 181 ? -43.195 -22.909 29.282 1.00 42.16 181 ASN A O 1
ATOM 1455 N N . LYS A 1 182 ? -44.708 -21.896 27.980 1.00 40.06 182 LYS A N 1
ATOM 1456 C CA . LYS A 1 182 ? -45.846 -22.605 28.600 1.00 40.06 182 LYS A CA 1
ATOM 1457 C C . LYS A 1 182 ? -46.152 -23.960 27.950 1.00 40.06 182 LYS A C 1
ATOM 1459 O O . LYS A 1 182 ? -46.641 -24.850 28.629 1.00 40.06 182 LYS A O 1
ATOM 1464 N N . LYS A 1 183 ? -45.825 -24.151 26.665 1.00 40.62 183 LYS A N 1
ATOM 1465 C CA . LYS A 1 183 ? -46.124 -25.409 25.953 1.00 40.62 183 LYS A CA 1
ATOM 1466 C C . LYS A 1 183 ? -45.118 -26.542 26.198 1.00 40.62 183 LYS A C 1
ATOM 1468 O O . LYS A 1 183 ? -45.459 -27.683 25.938 1.00 40.62 183 LYS A O 1
ATOM 1473 N N . ASN A 1 184 ? -43.929 -26.265 26.740 1.00 41.56 184 ASN A N 1
ATOM 1474 C CA . ASN A 1 184 ? -42.914 -27.308 26.963 1.00 41.56 184 ASN A CA 1
ATOM 1475 C C . ASN A 1 184 ? -43.059 -28.090 28.282 1.00 41.56 184 ASN A C 1
ATOM 1477 O O . ASN A 1 184 ? -42.388 -29.103 28.442 1.00 41.56 184 ASN A O 1
ATOM 1481 N N . TYR A 1 185 ? -43.924 -27.666 29.210 1.00 42.84 185 TYR A N 1
ATOM 1482 C CA . TYR A 1 185 ? -44.088 -28.344 30.508 1.00 42.84 185 TYR A CA 1
ATOM 1483 C C . TYR A 1 185 ? -45.355 -29.205 30.623 1.00 42.84 185 TYR A C 1
ATOM 1485 O O . TYR A 1 185 ? -45.440 -30.022 31.536 1.00 42.84 185 TYR A O 1
ATOM 1493 N N . GLU A 1 186 ? -46.322 -29.078 29.708 1.00 43.06 186 GLU A N 1
ATOM 1494 C CA . GLU A 1 186 ? -47.542 -29.906 29.740 1.00 43.06 186 GLU A CA 1
ATOM 1495 C C . GLU A 1 186 ? -47.422 -31.203 28.916 1.00 43.06 186 GLU A C 1
ATOM 1497 O O . GLU A 1 186 ? -48.082 -32.181 29.263 1.00 43.06 186 GLU A O 1
ATOM 1502 N N . ASP A 1 187 ? -46.527 -31.278 27.920 1.00 44.88 187 ASP A N 1
ATOM 1503 C CA . ASP A 1 187 ? -46.370 -32.478 27.071 1.00 44.88 187 ASP A CA 1
ATOM 1504 C C . ASP A 1 187 ? -45.444 -33.563 27.658 1.00 44.88 187 ASP A C 1
ATOM 1506 O O . ASP A 1 187 ? -45.572 -34.732 27.308 1.00 44.88 187 ASP A O 1
ATOM 1510 N N . GLN A 1 188 ? -44.551 -33.240 28.604 1.00 41.97 188 GLN A N 1
ATOM 1511 C CA . GLN A 1 188 ? -43.631 -34.234 29.196 1.00 41.97 188 GLN A CA 1
ATOM 1512 C C . GLN A 1 188 ? -44.199 -34.993 30.409 1.00 41.97 188 GLN A C 1
ATOM 1514 O O . GLN A 1 188 ? -43.527 -35.859 30.964 1.00 41.97 188 GLN A O 1
ATOM 1519 N N . SER A 1 189 ? -45.433 -34.706 30.835 1.00 43.56 189 SER A N 1
ATOM 1520 C CA . SER A 1 189 ? -46.035 -35.324 32.031 1.00 43.56 189 SER A CA 1
ATOM 1521 C C . SER A 1 189 ? -46.987 -36.495 31.740 1.00 43.56 189 SER A C 1
ATOM 1523 O O . SER A 1 189 ? -47.599 -37.017 32.671 1.00 43.56 189 SER A O 1
ATOM 1525 N N . LYS A 1 190 ? -47.114 -36.945 30.479 1.00 50.41 190 LYS A N 1
ATOM 1526 C CA . LYS A 1 190 ? -48.077 -38.000 30.092 1.00 50.41 190 LYS A CA 1
ATOM 1527 C C . LYS A 1 190 ? -47.498 -39.296 29.507 1.00 50.41 190 LYS A C 1
ATOM 1529 O O . LYS A 1 190 ? -48.277 -40.199 29.230 1.00 50.41 190 LYS A O 1
ATOM 1534 N N . GLU A 1 191 ? -46.179 -39.462 29.419 1.00 44.03 191 GLU A N 1
ATOM 1535 C CA . GLU A 1 191 ? -45.550 -40.716 28.948 1.00 44.03 191 GLU A CA 1
ATOM 1536 C C . GLU A 1 191 ? -44.628 -41.364 29.999 1.00 44.03 191 GLU A C 1
ATOM 1538 O O . GLU A 1 191 ? -43.503 -41.766 29.723 1.00 44.03 191 GLU A O 1
ATOM 1543 N N . ILE A 1 192 ? -45.107 -41.505 31.239 1.00 49.94 192 ILE A N 1
ATOM 1544 C CA . ILE A 1 192 ? -44.525 -42.463 32.197 1.00 49.94 192 ILE A CA 1
ATOM 1545 C C . ILE A 1 192 ? -45.652 -43.280 32.826 1.00 49.94 192 ILE A C 1
ATOM 1547 O O . ILE A 1 192 ? -45.987 -43.094 33.989 1.00 49.94 192 ILE A O 1
ATOM 1551 N N . ILE A 1 193 ? -46.240 -44.191 32.048 1.00 41.06 193 ILE A N 1
ATOM 1552 C CA . ILE A 1 193 ? -46.865 -45.414 32.570 1.00 41.06 193 ILE A CA 1
ATOM 1553 C C . ILE A 1 193 ? -46.554 -46.554 31.580 1.00 41.06 193 ILE A C 1
ATOM 1555 O O . ILE A 1 193 ? -47.273 -46.770 30.611 1.00 41.06 193 ILE A O 1
ATOM 1559 N N . LEU A 1 194 ? -45.460 -47.284 31.829 1.00 42.06 194 LEU A N 1
ATOM 1560 C CA . LEU A 1 194 ? -45.384 -48.729 31.531 1.00 42.06 194 LEU A CA 1
ATOM 1561 C C . LEU A 1 194 ? -46.442 -49.427 32.417 1.00 42.06 194 LEU A C 1
ATOM 1563 O O . LEU A 1 194 ? -46.599 -48.948 33.546 1.00 42.06 194 LEU A O 1
ATOM 1567 N N . PRO A 1 195 ? -47.122 -50.540 32.035 1.00 43.34 195 PRO A N 1
ATOM 1568 C CA . PRO A 1 195 ? -46.451 -51.783 31.609 1.00 43.34 195 PRO A CA 1
ATOM 1569 C C . PRO A 1 195 ? -47.272 -52.782 30.729 1.00 43.34 195 PRO A C 1
ATOM 1571 O O . PRO A 1 195 ? -48.435 -52.563 30.407 1.00 43.34 195 PRO A O 1
ATOM 1574 N N . ALA A 1 196 ? -46.643 -53.944 30.490 1.00 35.19 196 ALA A N 1
ATOM 1575 C CA . ALA A 1 196 ? -47.218 -55.294 30.328 1.00 35.19 196 ALA A CA 1
ATOM 1576 C C . ALA A 1 196 ? -47.710 -55.744 28.936 1.00 35.19 196 ALA A C 1
ATOM 1578 O O . ALA A 1 196 ? -48.851 -55.500 28.554 1.00 35.19 196 ALA A O 1
ATOM 1579 N N . LEU A 1 197 ? -46.888 -56.545 28.245 1.00 37.75 197 LEU A N 1
ATOM 1580 C CA . LEU A 1 197 ? -46.950 -58.021 28.269 1.00 37.75 197 LEU A CA 1
ATOM 1581 C C . LEU A 1 197 ? -45.687 -58.630 27.646 1.00 37.75 197 LEU A C 1
ATOM 1583 O O . LEU A 1 197 ? -45.182 -58.046 26.663 1.00 37.75 197 LEU A O 1
#

Secondary structure (DSSP, 8-state):
-HHHHHHTHHHHHHHHHH-TT---PPPHHHHHHHHHHHHHHHHHHHHHHHHHT-SS--HHHHHHHHHHHHHHHHHHTT-S-HHHHHHHHHHT--HHHHHHHHHHHHHHHHHHHHHS-------------------------HHHHHHHHHHT---------HHHHHHHS-----THHHHHTTTTTTGGGS-------

Solvent-accessible surface area (backbone atoms only — not comparable to full-atom values): 12552 Å² total; per-residue (Å²): 109,68,77,56,51,64,76,43,50,69,54,47,58,51,45,45,72,74,35,90,84,54,80,82,58,77,48,76,68,50,51,55,50,49,52,56,50,46,60,56,49,47,54,54,50,55,42,49,49,60,50,69,71,37,98,70,63,50,68,72,58,51,51,54,44,54,47,51,53,51,50,51,45,59,54,40,52,69,45,92,48,65,67,55,22,51,54,37,47,64,76,60,62,52,64,67,63,50,51,55,52,51,52,51,51,55,49,47,54,52,46,44,57,72,76,54,60,81,78,76,80,87,77,85,86,90,80,94,74,93,78,94,79,82,89,74,91,69,71,76,56,68,61,58,59,51,51,50,57,66,67,63,71,72,85,74,78,98,66,78,48,76,65,54,55,58,69,68,55,67,83,82,73,66,70,70,68,65,60,62,68,61,63,68,68,67,70,75,75,75,82,83,76,86,84,90,134

InterPro domains:
  IPR012337 Ribonuclease H-like superfamily [SSF53098] (15-171)

Organism: Hibiscus trionum (NCBI:txid183268)